Protein AF-A0A9D2QEB3-F1 (afdb_monomer_lite)

Foldseek 3Di:
DFAPVLLVVLVVVCLVCVPPHLCVVQLLLQLLLLQLVVQDDLPDPLQLVSLCRSRVSCCVQQPDDQGHLSVQLSVLCVVPVVLSSVLLVLCQPPVDDNLVSLVVSLVSSVPRRPDDPPDDSSSDQQVSQSSVCSNVVLQGARDDQLLLQLLCVSRVHPDDDDPPPVVVSRVVSSVSLVVSLVVCVVDVSVLVVLVVSDDPSGHSCPSCRSVSNSSSVVSSVVVVVVVVVVVVVD

Secondary structure (DSSP, 8-state):
---HHHHHHHHHHHHHHIIIIIHHHHTHHHHHHHHHHHH--TT-SSHHHHHHHHTTT-HHHHEETTEEHHHHHHHHHHH-HHHHHHHHHHHH-TTS-HHHHHHHHHHHHHHHS-PPTT------HHHHHHHHHHH-TTT-----HHHHHHHHHHTT-S----TT-HHHHHHHHHHHHHHHHHHHTT-HHHHHHHHTT--TTS---TT-HHHHHHHHHHHHHHHHHHHHHHHHT-

pLDDT: mean 95.62, std 5.13, range [59.34, 98.81]

Sequence (234 aa):
MIDRDAFAGYLDEYKQVFADTIWPDEKYKWQAVRHFQEHWDPDAEDFAAMVKQSLARTKNLLDSSGKYARGVIQETAEADPEAVRAMFIDLFDEDTDVVDRVAAFKNRISTVARLKDGDSHYQDENSITTYLWLHYPDEHYVYKFRVANDVARALGAGITFKMGHYSTNLRQHQALYDEICENLQRDEDIRELLDGQLADDCYPDPELKTLTVDFGYFLNQKRKKEQQKEKNQK

Organism: NCBI:txid2838528

Radius of gyration: 18.21 Å; chains: 1; bounding box: 42×45×50 Å

Structure (mmCIF, N/CA/C/O backbone):
data_AF-A0A9D2QEB3-F1
#
_entry.id   AF-A0A9D2QEB3-F1
#
loop_
_atom_site.group_PDB
_atom_site.id
_atom_site.type_symbol
_atom_site.label_atom_id
_atom_site.label_alt_id
_atom_site.label_comp_id
_atom_site.label_asym_id
_atom_site.label_entity_id
_atom_site.label_seq_id
_atom_site.pdbx_PDB_ins_code
_atom_site.Cartn_x
_atom_site.Cartn_y
_atom_site.Cartn_z
_atom_site.occupancy
_atom_site.B_iso_or_equiv
_atom_site.auth_seq_id
_atom_site.auth_comp_id
_atom_site.auth_asym_id
_atom_site.auth_atom_id
_atom_site.pdbx_PDB_model_num
ATOM 1 N N . MET A 1 1 ? 1.789 -5.393 21.155 1.00 88.69 1 MET A N 1
ATOM 2 C CA . MET A 1 1 ? 2.512 -4.107 21.116 1.00 88.69 1 MET A CA 1
ATOM 3 C C . MET A 1 1 ? 1.561 -2.926 21.181 1.00 88.69 1 MET A C 1
ATOM 5 O O . MET A 1 1 ? 1.994 -1.900 21.693 1.00 88.69 1 MET A O 1
ATOM 9 N N . ILE A 1 2 ? 0.329 -3.039 20.675 1.00 96.50 2 ILE A N 1
ATOM 10 C CA . ILE A 1 2 ? -0.670 -1.964 20.747 1.00 96.50 2 ILE A CA 1
ATOM 11 C C . ILE A 1 2 ? -1.444 -1.968 22.074 1.00 96.50 2 ILE A C 1
ATOM 13 O O . ILE A 1 2 ? -1.609 -3.010 22.712 1.00 96.50 2 ILE A O 1
ATOM 17 N N . ASP A 1 3 ? -1.925 -0.796 22.473 1.00 97.25 3 ASP A N 1
ATOM 18 C CA . ASP A 1 3 ? -2.925 -0.612 23.520 1.00 97.25 3 ASP A CA 1
ATOM 19 C C . ASP A 1 3 ? -4.294 -1.074 22.994 1.00 97.25 3 ASP A C 1
ATOM 21 O O . ASP A 1 3 ? -4.817 -0.538 22.012 1.00 97.25 3 ASP A O 1
ATOM 25 N N . ARG A 1 4 ? -4.854 -2.106 23.635 1.00 95.25 4 ARG A N 1
ATOM 26 C CA . ARG A 1 4 ? -6.109 -2.741 23.213 1.00 95.25 4 ARG A CA 1
ATOM 27 C C . ARG A 1 4 ? -7.331 -1.873 23.478 1.00 95.25 4 ARG A C 1
ATOM 29 O O . ARG A 1 4 ? -8.266 -1.927 22.685 1.00 95.25 4 ARG A O 1
ATOM 36 N N . ASP A 1 5 ? -7.313 -1.071 24.538 1.00 96.81 5 ASP A N 1
ATOM 37 C CA . ASP A 1 5 ? -8.431 -0.185 24.862 1.00 96.81 5 ASP A CA 1
ATOM 38 C C . ASP A 1 5 ? -8.466 0.975 23.863 1.00 96.81 5 ASP A C 1
ATOM 40 O O . ASP A 1 5 ? -9.525 1.321 23.336 1.00 96.81 5 ASP A O 1
ATOM 44 N N . ALA A 1 6 ? -7.290 1.517 23.522 1.00 97.06 6 ALA A N 1
ATOM 45 C CA . ALA A 1 6 ? -7.169 2.507 22.455 1.00 97.06 6 ALA A CA 1
ATOM 46 C C . ALA A 1 6 ? -7.637 1.936 21.107 1.00 97.06 6 ALA A C 1
ATOM 48 O O . ALA A 1 6 ? -8.422 2.577 20.410 1.00 97.06 6 ALA A O 1
ATOM 49 N N . PHE A 1 7 ? -7.187 0.727 20.746 1.00 98.31 7 PHE A N 1
ATOM 50 C CA . PHE A 1 7 ? -7.609 0.054 19.516 1.00 98.31 7 PHE A CA 1
ATOM 51 C C . PHE A 1 7 ? -9.130 -0.124 19.446 1.00 98.31 7 PHE A C 1
ATOM 53 O O . PHE A 1 7 ? -9.727 0.284 18.452 1.00 98.31 7 PHE A O 1
ATOM 60 N N . ALA A 1 8 ? -9.752 -0.672 20.496 1.00 97.88 8 ALA A N 1
ATOM 61 C CA . ALA A 1 8 ? -11.195 -0.902 20.539 1.00 97.88 8 ALA A CA 1
ATOM 62 C C . ALA A 1 8 ? -11.983 0.403 20.354 1.00 97.88 8 ALA A C 1
ATOM 64 O O . ALA A 1 8 ? -12.883 0.466 19.521 1.00 97.88 8 ALA A O 1
ATOM 65 N N . GLY A 1 9 ? -11.576 1.477 21.043 1.00 97.94 9 GLY A N 1
ATOM 66 C CA . GLY A 1 9 ? -12.211 2.787 20.894 1.00 97.94 9 GLY A CA 1
ATOM 67 C C . GLY A 1 9 ? -12.152 3.325 19.461 1.00 97.94 9 GLY A C 1
ATOM 68 O O . GLY A 1 9 ? -13.151 3.822 18.946 1.00 97.94 9 GLY A O 1
ATOM 69 N N . TYR A 1 10 ? -11.010 3.197 18.779 1.00 98.25 10 TYR A N 1
ATOM 70 C CA . TYR A 1 10 ? -10.911 3.622 17.380 1.00 98.25 10 TYR A CA 1
ATOM 71 C C . TYR A 1 10 ? -11.655 2.705 16.410 1.00 98.25 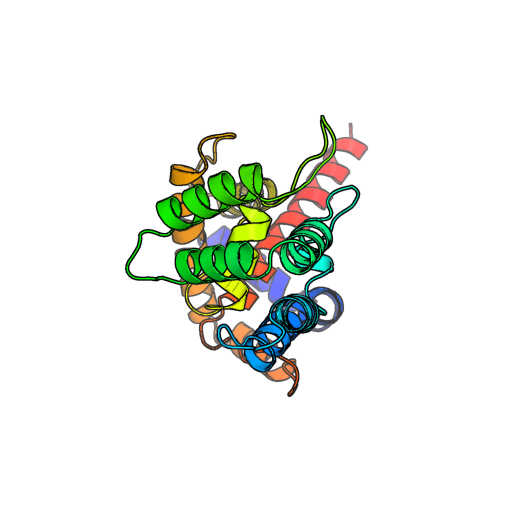10 TYR A C 1
ATOM 73 O O . TYR A 1 10 ? -12.166 3.197 15.404 1.00 98.25 10 TYR A O 1
ATOM 81 N N . LEU A 1 11 ? -11.706 1.399 16.679 1.00 98.62 11 LEU A N 1
ATOM 82 C CA . LEU A 1 11 ? -12.463 0.455 15.862 1.00 98.62 11 LEU A CA 1
ATOM 83 C C . LEU A 1 11 ? -13.961 0.770 15.917 1.00 98.62 11 LEU A C 1
ATOM 85 O O . LEU A 1 11 ? -14.596 0.849 14.868 1.00 98.62 11 LEU A O 1
ATOM 89 N N . ASP A 1 12 ? -14.506 1.050 17.102 1.00 98.31 12 ASP A N 1
ATOM 90 C CA . ASP A 1 12 ? -15.908 1.453 17.260 1.00 98.31 12 ASP A CA 1
ATOM 91 C C . ASP A 1 12 ? -16.229 2.720 16.459 1.00 98.31 12 ASP A C 1
ATOM 93 O O . ASP A 1 12 ? -17.231 2.789 15.744 1.00 98.31 12 ASP A O 1
ATOM 97 N N . GLU A 1 13 ? -15.356 3.726 16.530 1.00 97.88 13 GLU A N 1
ATOM 98 C CA . GLU A 1 13 ? -15.513 4.950 15.747 1.00 97.88 13 GLU A CA 1
ATOM 99 C C . GLU A 1 13 ? -15.411 4.698 14.242 1.00 97.88 13 GLU A C 1
ATOM 101 O O . GLU A 1 13 ? -16.146 5.316 13.474 1.00 97.88 13 GLU A O 1
ATOM 106 N N . TYR A 1 14 ? -14.497 3.825 13.817 1.00 98.50 14 TYR A N 1
ATOM 107 C CA . TYR A 1 14 ? -14.313 3.460 12.418 1.00 98.50 14 TYR A CA 1
ATOM 108 C C . TYR A 1 14 ? -15.558 2.761 11.866 1.00 98.50 14 TYR A C 1
ATOM 110 O O . TYR A 1 14 ? -16.086 3.204 10.846 1.00 98.50 14 TYR A O 1
ATOM 118 N N . LYS A 1 15 ? -16.093 1.761 12.585 1.00 98.44 15 LYS A N 1
ATOM 119 C CA . LYS A 1 15 ? -17.336 1.053 12.231 1.00 98.44 15 LYS A CA 1
ATOM 120 C C . LYS A 1 15 ? -18.509 2.018 12.038 1.00 98.44 15 LYS A C 1
ATOM 122 O O . LYS A 1 15 ? -19.230 1.915 11.049 1.00 98.44 15 LYS A O 1
ATOM 127 N N . GLN A 1 16 ? -18.662 3.006 12.925 1.00 98.06 16 GLN A N 1
ATOM 128 C CA . GLN A 1 16 ? -19.761 3.985 12.864 1.00 98.06 16 GLN A CA 1
ATOM 129 C C . GLN A 1 16 ? -19.771 4.844 11.596 1.00 98.06 16 GLN A C 1
ATOM 131 O O . GLN A 1 16 ? -20.837 5.273 11.163 1.00 98.06 16 GLN A O 1
ATOM 136 N N . VAL A 1 17 ? -18.602 5.135 11.021 1.00 97.56 17 VAL A N 1
ATOM 137 C CA . VAL A 1 17 ? -18.487 5.998 9.834 1.00 97.56 17 VAL A CA 1
ATOM 138 C C . VAL A 1 17 ? -18.099 5.227 8.574 1.00 97.56 17 VAL A C 1
ATOM 140 O O . VAL A 1 17 ? -17.915 5.844 7.521 1.00 97.56 17 VAL A O 1
ATOM 143 N N . PHE A 1 18 ? -17.970 3.899 8.667 1.00 98.06 18 PHE A N 1
ATOM 144 C CA . PHE A 1 18 ? -17.424 3.067 7.602 1.00 98.06 18 PHE A CA 1
ATOM 145 C C . PHE A 1 18 ? -18.248 3.184 6.317 1.00 98.06 18 PHE A C 1
ATOM 147 O O . PHE A 1 18 ? -17.744 3.674 5.312 1.00 98.06 18 PHE A O 1
ATOM 154 N N . ALA A 1 19 ? -19.531 2.821 6.363 1.00 96.94 19 ALA A N 1
ATOM 155 C CA . ALA A 1 19 ? -20.387 2.787 5.176 1.00 96.94 19 ALA A CA 1
ATOM 156 C C . ALA A 1 19 ? -20.636 4.178 4.561 1.00 96.94 19 ALA A C 1
ATOM 158 O O . ALA A 1 19 ? -20.595 4.333 3.343 1.00 96.94 19 ALA A O 1
ATOM 159 N N . ASP A 1 20 ? -20.866 5.197 5.396 1.00 96.19 20 ASP A N 1
ATOM 160 C CA . ASP A 1 20 ? -21.333 6.508 4.925 1.00 96.19 20 ASP A CA 1
ATOM 161 C C . ASP A 1 20 ? -20.204 7.477 4.558 1.00 96.19 20 ASP A C 1
ATOM 163 O O . ASP A 1 20 ? -20.414 8.407 3.781 1.00 96.19 20 ASP A O 1
ATOM 167 N N . THR A 1 21 ? -19.019 7.318 5.154 1.00 95.94 21 THR A N 1
ATOM 168 C CA . THR A 1 21 ? -17.903 8.264 4.978 1.00 95.94 21 THR A CA 1
ATOM 169 C C . THR A 1 21 ? -16.655 7.587 4.440 1.00 95.94 21 THR A C 1
ATOM 171 O O . THR A 1 21 ? -16.077 8.071 3.475 1.00 95.94 21 THR A O 1
ATOM 174 N N . ILE A 1 22 ? -16.223 6.480 5.045 1.00 97.25 22 ILE A N 1
ATOM 175 C CA . ILE A 1 22 ? -14.955 5.841 4.670 1.00 97.25 22 ILE A CA 1
ATOM 176 C C . ILE A 1 22 ? -15.078 5.137 3.323 1.00 97.25 22 ILE A C 1
ATOM 178 O O . ILE A 1 22 ? -14.286 5.388 2.420 1.00 97.25 22 ILE A O 1
ATOM 182 N N . TRP A 1 23 ? -16.088 4.287 3.162 1.00 97.88 23 TRP A N 1
ATOM 183 C CA . TRP A 1 23 ? -16.238 3.453 1.980 1.00 97.88 23 TRP A CA 1
ATOM 184 C C . TRP A 1 23 ? -16.331 4.258 0.673 1.00 97.88 23 TRP A C 1
ATOM 186 O O . TRP A 1 23 ? -15.575 3.954 -0.254 1.00 97.88 23 TRP A O 1
ATOM 196 N N . PRO A 1 24 ? -17.163 5.317 0.560 1.00 97.19 24 PRO A N 1
ATOM 197 C CA . PRO A 1 24 ? -17.244 6.105 -0.668 1.00 97.19 24 PRO A CA 1
ATOM 198 C C . PRO A 1 24 ? -15.907 6.740 -1.072 1.00 97.19 24 PRO A C 1
ATOM 200 O O . PRO A 1 24 ? -15.617 6.824 -2.268 1.00 97.19 24 PRO A O 1
ATOM 203 N N . ASP A 1 25 ? -15.102 7.144 -0.085 1.00 96.62 25 ASP A N 1
ATOM 204 C CA . ASP A 1 25 ? -13.828 7.835 -0.288 1.00 96.62 25 ASP A CA 1
ATOM 205 C C . ASP A 1 25 ? -12.658 6.868 -0.515 1.00 96.62 25 ASP A C 1
ATOM 207 O O . ASP A 1 25 ? -11.721 7.206 -1.239 1.00 96.62 25 ASP A O 1
ATOM 211 N N . GLU A 1 26 ? -12.704 5.665 0.063 1.00 97.69 26 GLU A N 1
ATOM 212 C CA . GLU A 1 26 ? -11.538 4.780 0.177 1.00 97.69 26 GLU A CA 1
ATOM 213 C C . GLU A 1 26 ? -11.677 3.444 -0.573 1.00 97.69 26 GLU A C 1
ATOM 215 O O . GLU A 1 26 ? -10.670 2.757 -0.776 1.00 97.69 26 GLU A O 1
ATOM 220 N N . LYS A 1 27 ? -12.870 3.096 -1.095 1.00 98.00 27 LYS A N 1
ATOM 221 C CA . LYS A 1 27 ? -13.100 1.846 -1.860 1.00 98.00 27 LYS A CA 1
ATOM 222 C C . LYS A 1 27 ? -12.156 1.644 -3.048 1.00 98.00 27 LYS A C 1
ATOM 224 O O . LYS A 1 27 ? -11.932 0.519 -3.496 1.00 98.00 27 LYS A O 1
ATOM 229 N N . TYR A 1 28 ? -11.561 2.730 -3.548 1.00 98.12 28 TYR A N 1
ATOM 230 C CA . TYR A 1 28 ? -10.587 2.687 -4.635 1.00 98.12 28 TYR A CA 1
ATOM 231 C C . TYR A 1 28 ? -9.385 1.783 -4.319 1.00 98.12 28 TYR A C 1
ATOM 233 O O . TYR A 1 28 ? -8.734 1.321 -5.250 1.00 98.12 28 TYR A O 1
ATOM 241 N N . LYS A 1 29 ? -9.073 1.525 -3.039 1.00 98.62 29 LYS A N 1
ATOM 242 C CA . LYS A 1 29 ? -8.001 0.605 -2.626 1.00 98.62 29 LYS A CA 1
ATOM 243 C C . LYS A 1 29 ? -8.286 -0.822 -3.092 1.00 98.62 29 LYS A C 1
ATOM 245 O O . LYS A 1 29 ? -7.474 -1.397 -3.810 1.00 98.62 29 LYS A O 1
ATOM 250 N N . TRP A 1 30 ? -9.468 -1.344 -2.770 1.00 98.81 30 TRP A N 1
ATOM 251 C CA . TRP A 1 30 ? -9.909 -2.674 -3.192 1.00 98.81 30 TRP A CA 1
ATOM 252 C C . TRP A 1 30 ? -10.060 -2.768 -4.714 1.00 98.81 30 TRP A C 1
ATOM 254 O O . TRP A 1 30 ? -9.652 -3.764 -5.309 1.00 98.81 30 TRP A O 1
ATOM 264 N N . GLN A 1 31 ? -10.574 -1.715 -5.359 1.00 98.69 31 GLN A N 1
ATOM 265 C CA . GLN A 1 31 ? -10.670 -1.654 -6.823 1.00 98.69 31 GLN A CA 1
ATOM 266 C C . GLN A 1 31 ? -9.292 -1.627 -7.499 1.00 98.69 31 GLN A C 1
ATOM 268 O O . GLN A 1 31 ? -9.114 -2.192 -8.576 1.00 98.69 31 GLN A O 1
ATOM 273 N N . ALA A 1 32 ? -8.301 -0.972 -6.888 1.00 98.75 32 ALA A N 1
ATOM 274 C CA . ALA A 1 32 ? -6.944 -0.920 -7.419 1.00 98.75 32 ALA A CA 1
ATOM 275 C C . ALA A 1 32 ? -6.265 -2.293 -7.382 1.00 98.75 32 ALA A C 1
ATOM 277 O O . ALA A 1 32 ? -5.648 -2.666 -8.377 1.00 98.75 32 ALA A O 1
ATOM 278 N N . VAL A 1 33 ? -6.421 -3.047 -6.287 1.00 98.75 33 VAL A N 1
ATOM 279 C CA . VAL A 1 33 ? -5.911 -4.425 -6.178 1.00 98.75 33 VAL A CA 1
ATOM 280 C C . VAL A 1 33 ? -6.555 -5.313 -7.238 1.00 98.75 33 VAL A C 1
ATOM 282 O O . VAL A 1 33 ? -5.843 -5.926 -8.031 1.00 98.75 33 VAL A O 1
ATOM 285 N N . ARG A 1 34 ? -7.894 -5.318 -7.318 1.00 98.62 34 ARG A N 1
ATOM 286 C CA . ARG A 1 34 ? -8.627 -6.115 -8.310 1.00 98.62 34 ARG A CA 1
ATOM 287 C C . ARG A 1 34 ? -8.168 -5.806 -9.732 1.00 98.62 34 ARG A C 1
ATOM 289 O O . ARG A 1 34 ? -7.807 -6.710 -10.480 1.00 98.62 34 ARG A O 1
ATOM 296 N N . HIS A 1 35 ? -8.137 -4.521 -10.083 1.00 98.75 35 HIS A N 1
ATOM 297 C CA . HIS A 1 35 ? -7.736 -4.072 -11.413 1.00 98.75 35 HIS A CA 1
ATOM 298 C C . HIS A 1 35 ? -6.286 -4.451 -11.727 1.00 98.75 35 HIS A C 1
ATOM 300 O O . HIS A 1 35 ? -6.003 -4.857 -12.850 1.00 98.75 35 HIS A O 1
ATOM 306 N N . PHE A 1 36 ? -5.368 -4.335 -10.764 1.00 98.81 36 PHE A N 1
ATOM 307 C CA . PHE A 1 36 ? -3.977 -4.735 -10.964 1.00 98.81 36 PHE A CA 1
ATOM 308 C C . PHE A 1 36 ? -3.865 -6.237 -11.240 1.00 98.81 36 PHE A C 1
ATOM 310 O O . PHE A 1 36 ? -3.270 -6.614 -12.244 1.00 98.81 36 PHE A O 1
ATOM 317 N N . GLN A 1 37 ? -4.487 -7.082 -10.413 1.00 98.19 37 GLN A N 1
ATOM 318 C CA . GLN A 1 37 ? -4.427 -8.541 -10.557 1.00 98.19 37 GLN A CA 1
ATOM 319 C C . GLN A 1 37 ? -5.025 -9.043 -11.880 1.00 98.19 37 GLN A C 1
ATOM 321 O O . GLN A 1 37 ? -4.499 -9.979 -12.469 1.00 98.19 37 GLN A O 1
ATOM 326 N N . GLU A 1 38 ? -6.088 -8.409 -12.383 1.00 98.44 38 GLU A N 1
ATOM 327 C CA . GLU A 1 38 ? -6.702 -8.780 -13.669 1.00 98.44 38 GLU A CA 1
ATOM 328 C C . GLU A 1 38 ? -5.853 -8.418 -14.896 1.00 98.44 38 GLU A C 1
ATOM 330 O O . GLU A 1 38 ? -6.056 -8.982 -15.970 1.00 98.44 38 GLU A O 1
ATOM 335 N N . HIS A 1 39 ? -4.939 -7.455 -14.762 1.00 98.62 39 HIS A N 1
ATOM 336 C CA . HIS A 1 39 ? -4.210 -6.877 -15.894 1.00 98.62 39 HIS A CA 1
ATOM 337 C C . HIS A 1 39 ? -2.690 -7.026 -15.790 1.00 98.62 39 HIS A C 1
ATOM 339 O O . HIS A 1 39 ? -1.982 -6.564 -16.685 1.00 98.62 39 HIS A O 1
ATOM 345 N N . TRP A 1 40 ? -2.178 -7.610 -14.707 1.00 98.50 40 TRP A N 1
ATOM 346 C CA . TRP A 1 40 ? -0.754 -7.850 -14.529 1.00 98.50 40 TRP A CA 1
ATOM 347 C C . TRP A 1 40 ? -0.341 -9.155 -15.208 1.00 98.50 40 TRP A C 1
ATOM 349 O O . TRP A 1 40 ? -0.743 -10.237 -14.788 1.00 98.50 40 TRP A O 1
ATOM 359 N N . ASP A 1 41 ? 0.497 -9.040 -16.234 1.00 98.12 41 ASP A N 1
ATOM 360 C CA . ASP A 1 41 ? 1.067 -10.176 -16.955 1.00 98.12 41 ASP A CA 1
ATOM 361 C C . ASP A 1 41 ? 2.571 -9.935 -17.181 1.00 98.12 41 ASP A C 1
ATOM 363 O O . ASP A 1 41 ? 2.942 -9.139 -18.054 1.00 98.12 41 ASP A O 1
ATOM 367 N N . PRO A 1 42 ? 3.458 -10.578 -16.396 1.00 95.06 42 PRO A N 1
ATOM 368 C CA . PRO A 1 42 ? 4.896 -10.379 -16.511 1.00 95.06 42 PRO A CA 1
ATOM 369 C C . PRO A 1 42 ? 5.481 -10.936 -17.811 1.00 95.06 42 PRO A C 1
ATOM 371 O O . PRO A 1 42 ? 6.627 -10.603 -18.104 1.00 95.06 42 PRO A O 1
ATOM 374 N N . ASP A 1 43 ? 4.726 -11.713 -18.593 1.00 97.38 43 ASP A N 1
ATOM 375 C CA . ASP A 1 43 ? 5.140 -12.284 -19.878 1.00 97.38 43 ASP A CA 1
ATOM 376 C C . ASP A 1 43 ? 4.537 -11.535 -21.080 1.00 97.38 43 ASP A C 1
ATOM 378 O O . ASP A 1 43 ? 4.767 -11.909 -22.233 1.00 97.38 43 ASP A O 1
ATOM 382 N N . ALA A 1 44 ? 3.815 -10.433 -20.839 1.00 97.81 44 ALA A N 1
ATOM 383 C CA . ALA A 1 44 ? 3.205 -9.632 -21.893 1.00 97.81 44 ALA A CA 1
ATOM 384 C C . ALA A 1 44 ? 4.235 -9.167 -22.941 1.00 97.81 44 ALA A C 1
ATOM 386 O O . ALA A 1 44 ? 5.315 -8.662 -22.599 1.00 97.81 44 ALA A O 1
ATOM 387 N N . GLU A 1 45 ? 3.859 -9.290 -24.220 1.00 97.31 45 GLU A N 1
ATOM 388 C CA . GLU A 1 45 ? 4.668 -8.852 -25.367 1.00 97.31 45 GLU A CA 1
ATOM 389 C C . GLU A 1 45 ? 4.897 -7.333 -25.328 1.00 97.31 45 GLU A C 1
ATOM 391 O O . GLU A 1 45 ? 6.035 -6.873 -25.403 1.00 97.31 45 GLU A O 1
ATOM 396 N N . ASP A 1 46 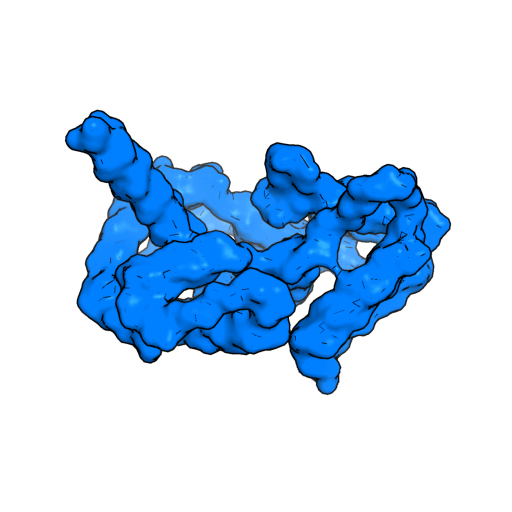? 3.829 -6.555 -25.116 1.00 98.12 46 ASP A N 1
ATOM 397 C CA . ASP A 1 46 ? 3.909 -5.116 -24.850 1.00 98.12 46 ASP A CA 1
ATOM 398 C C . ASP A 1 46 ? 3.846 -4.846 -23.340 1.00 98.12 46 ASP A C 1
ATOM 400 O O . ASP A 1 46 ? 2.809 -4.498 -22.763 1.00 98.12 46 ASP A O 1
ATOM 404 N N . PHE A 1 47 ? 4.987 -5.037 -22.678 1.00 98.44 47 PHE A N 1
ATOM 405 C CA . PHE A 1 47 ? 5.100 -4.856 -21.232 1.00 98.44 47 PHE A CA 1
ATOM 406 C C . PHE A 1 47 ? 4.848 -3.411 -20.784 1.00 98.44 47 PHE A C 1
ATOM 408 O O . PHE A 1 47 ? 4.269 -3.186 -19.723 1.00 98.44 47 PHE A O 1
ATOM 415 N N . ALA A 1 48 ? 5.219 -2.415 -21.594 1.00 98.31 48 ALA A N 1
ATOM 416 C CA . ALA A 1 48 ? 4.973 -1.012 -21.266 1.00 98.31 48 ALA A CA 1
ATOM 417 C C . ALA A 1 48 ? 3.466 -0.705 -21.231 1.00 98.31 48 ALA A C 1
ATOM 419 O O . ALA A 1 48 ? 2.973 -0.098 -20.272 1.00 98.31 48 ALA A O 1
ATOM 420 N N . ALA A 1 49 ? 2.714 -1.177 -22.232 1.00 98.56 49 ALA A N 1
ATOM 421 C CA . ALA A 1 49 ? 1.259 -1.069 -22.235 1.00 98.56 49 ALA A CA 1
ATOM 422 C C . ALA A 1 49 ? 0.626 -1.835 -21.062 1.00 98.56 49 ALA A C 1
ATOM 424 O O . ALA A 1 49 ? -0.291 -1.310 -20.423 1.00 98.56 49 ALA A O 1
ATOM 425 N N . MET A 1 50 ? 1.146 -3.021 -20.726 1.00 98.50 50 MET A N 1
ATOM 426 C CA . MET A 1 50 ? 0.700 -3.804 -19.569 1.00 98.50 50 MET A CA 1
ATOM 427 C C . MET A 1 50 ? 0.899 -3.037 -18.250 1.00 98.50 50 MET A C 1
ATOM 429 O O . MET A 1 50 ? -0.061 -2.868 -17.496 1.00 98.50 50 MET A O 1
ATOM 433 N N . VAL A 1 51 ? 2.089 -2.478 -17.986 1.00 98.62 51 VAL A N 1
ATOM 434 C CA . VAL A 1 51 ? 2.363 -1.659 -16.782 1.00 98.62 51 VAL A CA 1
ATOM 435 C C . VAL A 1 51 ? 1.415 -0.461 -16.706 1.00 98.62 51 VAL A C 1
ATOM 437 O O . VAL A 1 51 ? 0.898 -0.108 -15.642 1.00 98.62 51 VAL A O 1
ATOM 440 N N . LYS A 1 52 ? 1.152 0.186 -17.844 1.00 98.44 52 LYS A N 1
ATOM 441 C CA . LYS A 1 52 ? 0.219 1.312 -17.902 1.00 98.44 52 LYS A CA 1
ATOM 442 C C . LYS A 1 52 ? -1.208 0.894 -17.556 1.00 98.44 52 LYS A C 1
ATOM 444 O O . LYS A 1 52 ? -1.875 1.612 -16.806 1.00 98.44 52 LYS A O 1
ATOM 449 N N . GLN A 1 53 ? -1.651 -0.243 -18.089 1.00 98.56 53 GLN A N 1
ATOM 450 C CA . GLN A 1 53 ? -2.988 -0.782 -17.882 1.00 98.56 53 GLN A CA 1
ATOM 451 C C . GLN A 1 53 ? -3.186 -1.257 -16.440 1.00 98.56 53 GLN A C 1
ATOM 453 O O . GLN A 1 53 ? -4.155 -0.844 -15.806 1.00 98.56 53 GLN A O 1
ATOM 458 N N . SER A 1 54 ? -2.268 -2.056 -15.894 1.00 98.62 54 SER A N 1
ATOM 459 C CA . SER A 1 54 ? -2.353 -2.593 -14.527 1.00 98.62 54 SER A CA 1
ATOM 460 C C . SER A 1 54 ? -2.336 -1.495 -13.458 1.00 98.62 54 SER A C 1
ATOM 462 O O . SER A 1 54 ? -3.048 -1.583 -12.459 1.00 98.62 54 SER A O 1
ATOM 464 N N . LEU A 1 55 ? -1.619 -0.390 -13.691 1.00 98.50 55 LEU A N 1
ATOM 465 C CA . LEU A 1 55 ? -1.567 0.752 -12.770 1.00 98.50 55 LEU A CA 1
ATOM 466 C C . LEU A 1 55 ? -2.653 1.819 -13.018 1.00 98.50 55 LEU A C 1
ATOM 468 O O . LEU A 1 55 ? -2.624 2.880 -12.393 1.00 98.50 55 LEU A O 1
ATOM 472 N N . ALA A 1 56 ? -3.632 1.600 -13.900 1.00 97.81 56 ALA A N 1
ATOM 473 C CA . ALA A 1 56 ? -4.605 2.641 -14.259 1.00 97.81 56 ALA A CA 1
ATOM 474 C C . ALA A 1 56 ? -5.472 3.131 -13.075 1.00 97.81 56 ALA A C 1
ATOM 476 O O . ALA A 1 56 ? -5.918 4.282 -13.065 1.00 97.81 56 ALA A O 1
ATOM 477 N N . ARG A 1 57 ? -5.684 2.288 -12.054 1.00 97.50 57 ARG A N 1
ATOM 478 C CA . ARG A 1 57 ? -6.510 2.585 -10.866 1.00 97.50 57 ARG A CA 1
ATOM 479 C C . ARG A 1 57 ? -5.715 3.029 -9.631 1.00 97.50 57 ARG A C 1
ATOM 481 O O . ARG A 1 57 ? -6.297 3.219 -8.571 1.00 97.50 57 ARG A O 1
ATOM 488 N N . THR A 1 58 ? -4.408 3.267 -9.750 1.00 97.38 58 THR A N 1
ATOM 489 C CA . THR A 1 58 ? -3.524 3.495 -8.587 1.00 97.38 58 THR A CA 1
ATOM 490 C C . THR A 1 58 ? -3.159 4.962 -8.347 1.00 97.38 58 THR A C 1
ATOM 492 O O . THR A 1 58 ? -2.310 5.262 -7.508 1.00 97.38 58 THR A O 1
ATOM 495 N N . LYS A 1 59 ? -3.809 5.910 -9.039 1.00 94.06 59 LYS A N 1
ATOM 496 C CA . LYS A 1 59 ? -3.491 7.348 -8.951 1.00 94.06 59 LYS A CA 1
ATOM 497 C C . LYS A 1 59 ? -3.446 7.862 -7.507 1.00 94.06 59 LYS A C 1
ATOM 499 O O . LYS A 1 59 ? -2.480 8.509 -7.138 1.00 94.06 59 LYS A O 1
ATOM 504 N N . ASN A 1 60 ? -4.439 7.539 -6.679 1.00 93.69 60 ASN A N 1
ATOM 505 C CA . ASN A 1 60 ? -4.495 8.000 -5.282 1.00 93.69 60 ASN A CA 1
ATOM 506 C C . ASN A 1 60 ? -3.432 7.350 -4.369 1.00 93.69 60 ASN A C 1
ATOM 508 O O . ASN A 1 60 ? -3.210 7.820 -3.255 1.00 93.69 60 ASN A O 1
ATOM 512 N N . LEU A 1 61 ? -2.796 6.265 -4.822 1.00 95.06 61 LEU A N 1
ATOM 513 C CA . LEU A 1 61 ? -1.792 5.508 -4.070 1.00 95.06 61 LEU A CA 1
ATOM 514 C C . LEU A 1 61 ? -0.367 5.948 -4.435 1.00 95.06 61 LEU A C 1
ATOM 516 O O . LEU A 1 61 ? 0.476 6.137 -3.557 1.00 95.06 61 LEU A O 1
ATOM 520 N N . LEU A 1 62 ? -0.119 6.138 -5.734 1.00 95.44 62 LEU A N 1
ATOM 521 C CA . LEU A 1 62 ? 1.212 6.372 -6.300 1.00 95.44 62 LEU A CA 1
ATOM 522 C C . LEU A 1 62 ? 1.472 7.830 -6.699 1.00 95.44 62 LEU A C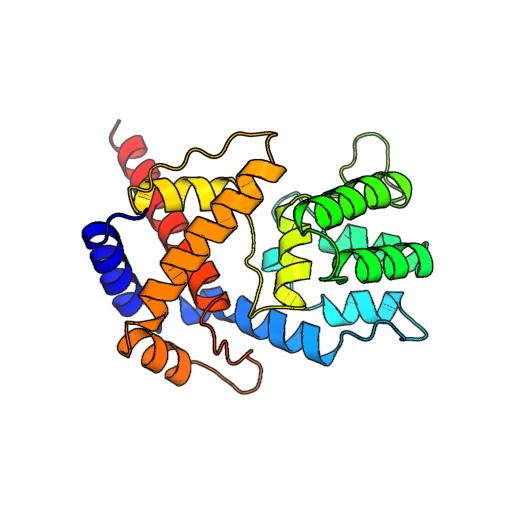 1
ATOM 524 O O . LEU A 1 62 ? 2.629 8.246 -6.781 1.00 95.44 62 LEU A O 1
ATOM 528 N N . ASP A 1 63 ? 0.419 8.617 -6.921 1.00 90.25 63 ASP A N 1
ATOM 529 C CA . ASP A 1 63 ? 0.532 10.031 -7.264 1.00 90.25 63 ASP A CA 1
ATOM 530 C C . ASP A 1 63 ? 0.029 10.894 -6.093 1.00 90.25 63 ASP A C 1
ATOM 532 O O . ASP A 1 63 ? -1.015 10.658 -5.486 1.00 90.25 63 ASP A O 1
ATOM 536 N N . SER A 1 64 ? 0.784 11.934 -5.747 1.00 82.31 64 SER A N 1
ATOM 537 C CA . SER A 1 64 ? 0.367 12.950 -4.772 1.00 82.31 64 SER A CA 1
ATOM 538 C C . SER A 1 64 ? 0.838 14.327 -5.226 1.00 82.31 64 SER A C 1
ATOM 540 O O . SER A 1 64 ? 1.591 14.434 -6.190 1.00 82.31 64 SER A O 1
ATOM 542 N N . SER A 1 65 ? 0.395 15.404 -4.570 1.00 75.19 65 SER A N 1
ATOM 543 C CA . SER A 1 65 ? 0.771 16.769 -4.959 1.00 75.19 65 SER A CA 1
ATOM 544 C C . SER A 1 65 ? 2.296 16.931 -5.039 1.00 75.19 65 SER A C 1
ATOM 546 O O . SER A 1 65 ? 2.971 17.013 -4.013 1.00 75.19 65 SER A O 1
ATOM 548 N N . GLY A 1 66 ? 2.830 16.968 -6.265 1.00 76.38 66 GLY A N 1
ATOM 549 C CA . GLY A 1 66 ? 4.265 17.081 -6.543 1.00 76.38 66 GLY A CA 1
ATOM 550 C C . GLY A 1 66 ? 5.070 15.773 -6.493 1.00 76.38 66 GLY A C 1
ATOM 551 O O . GLY A 1 66 ? 6.294 15.846 -6.531 1.00 76.38 66 GLY A O 1
ATOM 552 N N . LYS A 1 67 ? 4.431 14.598 -6.407 1.00 85.31 67 LYS A N 1
ATOM 553 C CA . LYS A 1 67 ? 5.077 13.285 -6.577 1.00 85.31 67 LYS A CA 1
ATOM 554 C C . LYS A 1 67 ? 4.317 12.459 -7.612 1.00 85.31 67 LYS A C 1
ATOM 556 O O . LYS A 1 67 ? 3.123 12.232 -7.437 1.00 85.31 67 LYS A O 1
ATOM 561 N N . TYR A 1 68 ? 5.017 11.971 -8.631 1.00 91.25 68 TYR A N 1
ATOM 562 C CA . TYR A 1 68 ? 4.416 11.271 -9.772 1.00 91.25 68 TYR A CA 1
ATOM 563 C C . TYR A 1 68 ? 5.067 9.903 -9.998 1.00 91.25 68 TYR A C 1
ATOM 565 O O . TYR A 1 68 ? 5.632 9.643 -11.059 1.00 91.25 68 TYR A O 1
ATOM 573 N N . ALA A 1 69 ? 5.039 9.031 -8.985 1.00 95.25 69 ALA A N 1
ATOM 574 C CA . ALA A 1 69 ? 5.718 7.737 -9.066 1.00 95.25 69 ALA A CA 1
ATOM 575 C C . ALA A 1 69 ? 5.130 6.858 -10.180 1.00 95.25 69 ALA A C 1
ATOM 577 O O . ALA A 1 69 ? 5.875 6.211 -10.915 1.00 95.25 69 ALA A O 1
ATOM 578 N N . ARG A 1 70 ? 3.805 6.885 -10.371 1.00 96.69 70 ARG A N 1
ATOM 579 C CA . ARG A 1 70 ? 3.149 6.110 -11.430 1.00 96.69 70 ARG A CA 1
ATOM 580 C C . ARG A 1 70 ? 3.589 6.566 -12.821 1.00 96.69 70 ARG A C 1
ATOM 582 O O . ARG A 1 70 ? 3.844 5.734 -13.679 1.00 96.69 70 ARG A O 1
ATOM 589 N N . GLY A 1 71 ? 3.692 7.879 -13.033 1.00 95.62 71 GLY A N 1
ATOM 590 C CA . GLY A 1 71 ? 4.151 8.444 -14.305 1.00 95.62 71 GLY A CA 1
ATOM 591 C C . GLY A 1 71 ? 5.589 8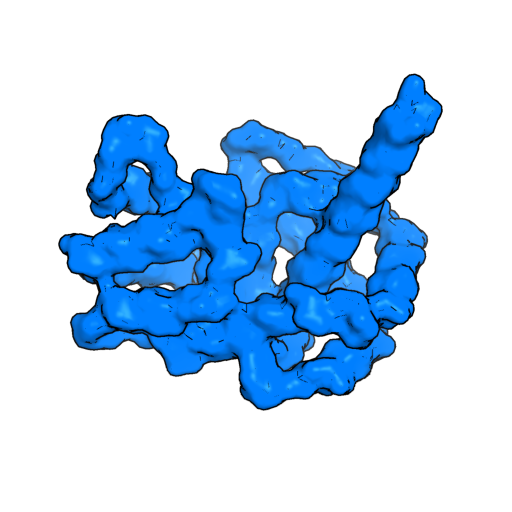.041 -14.619 1.00 95.62 71 GLY A C 1
ATOM 592 O O . GLY A 1 71 ? 5.852 7.511 -15.691 1.00 95.62 71 GLY A O 1
ATOM 593 N N . VAL A 1 72 ? 6.496 8.182 -13.646 1.00 96.31 72 VAL A N 1
ATOM 594 C CA . VAL A 1 72 ? 7.913 7.842 -13.842 1.00 96.31 72 VAL A CA 1
ATOM 595 C C . VAL A 1 72 ? 8.104 6.367 -14.194 1.00 96.31 72 VAL A C 1
ATOM 597 O O . VAL A 1 72 ? 8.869 6.066 -15.107 1.00 96.31 72 VAL A O 1
ATOM 600 N N . ILE A 1 73 ? 7.435 5.433 -13.502 1.00 98.06 73 ILE A N 1
ATOM 601 C CA . ILE A 1 73 ? 7.610 4.005 -13.814 1.00 98.06 73 ILE A CA 1
ATOM 602 C C . ILE A 1 73 ? 7.023 3.648 -15.187 1.00 98.06 73 ILE A C 1
ATOM 604 O O . ILE A 1 73 ? 7.612 2.838 -15.896 1.00 98.06 73 ILE A O 1
ATOM 608 N N . GLN A 1 74 ? 5.925 4.297 -15.598 1.00 98.00 74 GLN A N 1
ATOM 609 C CA . GLN A 1 74 ? 5.331 4.132 -16.930 1.00 98.00 74 GLN A CA 1
ATOM 610 C C . GLN A 1 74 ? 6.267 4.654 -18.028 1.00 98.00 74 GLN A C 1
ATOM 612 O O . GLN A 1 74 ? 6.573 3.919 -18.959 1.00 98.00 74 GLN A O 1
ATOM 617 N N . GLU A 1 75 ? 6.793 5.872 -17.886 1.00 97.38 75 GLU A N 1
ATOM 618 C CA . GLU A 1 75 ? 7.756 6.456 -18.833 1.00 97.38 75 GLU A CA 1
ATOM 619 C C . GLU A 1 75 ? 9.058 5.642 -18.902 1.00 97.38 75 GLU A C 1
ATOM 621 O O . GLU A 1 75 ? 9.644 5.468 -19.970 1.00 97.38 75 GLU A O 1
ATOM 626 N N . THR A 1 76 ? 9.504 5.103 -17.764 1.00 97.75 76 THR A N 1
ATOM 627 C CA . THR A 1 76 ? 10.687 4.234 -17.716 1.00 97.75 76 THR A CA 1
ATOM 628 C C . THR A 1 76 ? 10.423 2.917 -18.445 1.00 97.75 76 THR A C 1
ATOM 630 O O . THR A 1 76 ? 11.284 2.472 -19.198 1.00 97.75 76 THR A O 1
ATOM 633 N N . ALA A 1 77 ? 9.236 2.321 -18.286 1.00 98.12 77 ALA A N 1
ATOM 634 C CA . ALA A 1 77 ? 8.858 1.100 -18.994 1.00 98.12 77 ALA A CA 1
ATOM 635 C C . ALA A 1 77 ? 8.693 1.334 -20.503 1.00 98.12 77 ALA A C 1
ATOM 637 O O . ALA A 1 77 ? 9.067 0.474 -21.285 1.00 98.12 77 ALA A O 1
ATOM 638 N N . GLU A 1 78 ? 8.193 2.499 -20.929 1.00 98.00 78 GLU A N 1
ATOM 639 C CA . GLU A 1 78 ? 8.146 2.880 -22.349 1.00 98.00 78 GLU A CA 1
ATOM 640 C C . GLU A 1 78 ? 9.557 3.027 -22.952 1.00 98.00 78 GLU A C 1
ATOM 642 O O . GLU A 1 78 ? 9.771 2.714 -24.124 1.00 98.00 78 GLU A O 1
ATOM 647 N N . ALA A 1 79 ? 10.533 3.489 -22.162 1.00 97.56 79 ALA A N 1
ATOM 648 C CA . ALA A 1 79 ? 11.909 3.694 -22.613 1.00 97.56 79 ALA A CA 1
ATOM 649 C C . ALA A 1 79 ? 12.783 2.426 -22.577 1.00 97.56 79 ALA A C 1
ATOM 651 O O . ALA A 1 79 ? 13.658 2.276 -23.433 1.00 97.56 79 ALA A O 1
ATOM 652 N N . ASP A 1 80 ? 12.593 1.561 -21.578 1.00 97.88 80 ASP A N 1
ATOM 653 C CA . ASP A 1 80 ? 13.330 0.305 -21.387 1.00 97.88 80 ASP A CA 1
ATOM 654 C C . ASP A 1 80 ? 12.433 -0.756 -20.705 1.00 97.88 80 ASP A C 1
ATOM 656 O O . ASP A 1 80 ? 12.505 -0.959 -19.485 1.00 97.88 80 ASP A O 1
ATOM 660 N N . PRO A 1 81 ? 11.551 -1.423 -21.479 1.00 97.88 81 PRO A N 1
ATOM 661 C CA . PRO A 1 81 ? 10.567 -2.354 -20.932 1.00 97.88 81 PRO A CA 1
ATOM 662 C C . PRO A 1 81 ? 11.208 -3.519 -20.177 1.00 97.88 81 PRO A C 1
ATOM 664 O O . PRO A 1 81 ? 10.738 -3.886 -19.105 1.00 97.88 81 PRO A O 1
ATOM 667 N N . GLU A 1 82 ? 12.306 -4.072 -20.696 1.00 98.25 82 GLU A N 1
ATOM 668 C CA . GLU A 1 82 ? 12.950 -5.258 -20.124 1.00 98.25 82 GLU A CA 1
ATOM 669 C C . GLU A 1 82 ? 13.704 -4.946 -18.829 1.00 98.25 82 GLU A C 1
ATOM 671 O O . GLU A 1 82 ? 13.711 -5.761 -17.903 1.00 98.25 82 GLU A O 1
ATOM 676 N N . ALA A 1 83 ? 14.282 -3.746 -18.700 1.00 98.12 83 ALA A N 1
ATOM 677 C CA . ALA A 1 83 ? 14.847 -3.318 -17.426 1.00 98.12 83 ALA A CA 1
ATOM 678 C C . ALA A 1 83 ? 13.772 -3.209 -16.337 1.00 98.12 83 ALA A C 1
ATOM 680 O O . ALA A 1 83 ? 13.993 -3.673 -15.215 1.00 98.12 83 ALA A O 1
ATOM 681 N N . VAL A 1 84 ? 12.608 -2.633 -16.662 1.00 98.56 84 VAL A N 1
ATOM 682 C CA . VAL A 1 84 ? 11.493 -2.512 -15.711 1.00 98.56 84 VAL A CA 1
ATOM 683 C C . VAL A 1 84 ? 10.845 -3.870 -15.435 1.00 98.56 84 VAL A C 1
ATOM 685 O O . VAL A 1 84 ? 10.518 -4.151 -14.283 1.00 98.56 84 VAL A O 1
ATOM 688 N N . ARG A 1 85 ? 10.741 -4.752 -16.437 1.00 98.69 85 ARG A N 1
ATOM 689 C CA . ARG A 1 85 ? 10.283 -6.139 -16.262 1.00 98.69 85 ARG A CA 1
ATOM 690 C C . ARG A 1 85 ? 11.152 -6.875 -15.252 1.00 98.69 85 ARG A C 1
ATOM 692 O O . ARG A 1 85 ? 10.630 -7.385 -14.266 1.00 98.69 85 ARG A O 1
ATOM 699 N N . ALA A 1 86 ? 12.472 -6.846 -15.437 1.00 98.50 86 ALA A N 1
ATOM 700 C CA . ALA A 1 86 ? 13.410 -7.466 -14.506 1.00 98.50 86 ALA A CA 1
ATOM 701 C C . ALA A 1 86 ? 13.282 -6.889 -13.086 1.00 98.50 86 ALA A C 1
ATOM 703 O O . ALA A 1 86 ? 13.312 -7.638 -12.118 1.00 98.50 86 ALA A O 1
ATOM 704 N N . MET A 1 87 ? 13.079 -5.574 -12.947 1.00 98.62 87 MET A N 1
ATOM 705 C CA . MET A 1 87 ? 12.860 -4.957 -11.635 1.00 98.62 87 MET A CA 1
ATOM 706 C C . MET A 1 87 ? 11.604 -5.469 -10.927 1.00 98.62 87 MET A C 1
ATOM 708 O O . MET A 1 87 ? 11.640 -5.649 -9.713 1.00 98.62 87 MET A O 1
ATOM 712 N N . PHE A 1 88 ? 10.497 -5.662 -11.647 1.00 98.75 88 PHE A N 1
ATOM 713 C CA . PHE A 1 88 ? 9.271 -6.198 -11.053 1.00 98.75 88 PHE A CA 1
ATOM 714 C C . PHE A 1 88 ? 9.374 -7.695 -10.755 1.00 98.75 88 PHE A C 1
ATOM 716 O O . PHE A 1 88 ? 8.881 -8.114 -9.715 1.00 98.75 88 PHE A O 1
ATOM 723 N N . ILE A 1 89 ? 10.058 -8.477 -11.599 1.00 98.44 89 ILE A N 1
ATOM 724 C CA . ILE A 1 89 ? 10.372 -9.885 -11.306 1.00 98.44 89 ILE A CA 1
ATOM 725 C C . ILE A 1 89 ? 11.180 -9.980 -10.003 1.00 98.44 89 ILE A C 1
ATOM 727 O O . ILE A 1 89 ? 10.760 -10.673 -9.083 1.00 98.44 89 ILE A O 1
ATOM 731 N N . ASP A 1 90 ? 12.268 -9.210 -9.882 1.00 98.50 90 ASP A N 1
ATOM 732 C CA . ASP A 1 90 ? 13.093 -9.167 -8.665 1.00 98.50 90 ASP A CA 1
ATOM 733 C C . ASP A 1 90 ? 12.279 -8.684 -7.443 1.00 98.50 90 ASP A C 1
ATOM 735 O O . ASP A 1 90 ? 12.484 -9.138 -6.318 1.00 98.50 90 ASP A O 1
ATOM 739 N N . LEU A 1 91 ? 11.351 -7.736 -7.639 1.00 98.69 91 LEU A N 1
ATOM 740 C CA . LEU A 1 91 ? 10.505 -7.217 -6.562 1.00 98.69 91 LEU A CA 1
ATOM 741 C C . LEU A 1 91 ? 9.469 -8.237 -6.084 1.00 98.69 91 LEU A C 1
ATOM 743 O O . LEU A 1 91 ? 9.097 -8.199 -4.914 1.00 98.69 91 LEU A O 1
ATOM 747 N N . PHE A 1 92 ? 8.986 -9.117 -6.954 1.00 98.56 92 PHE A N 1
ATOM 748 C CA . PHE A 1 92 ? 7.946 -10.091 -6.625 1.00 98.56 92 PHE A CA 1
ATOM 749 C C . PHE A 1 92 ? 8.493 -11.471 -6.244 1.00 98.56 92 PHE A C 1
ATOM 751 O O . PHE A 1 92 ? 7.728 -12.335 -5.846 1.00 98.56 92 PHE A O 1
ATOM 758 N N . ASP A 1 93 ? 9.810 -11.661 -6.255 1.00 98.12 93 ASP A N 1
ATOM 759 C CA . ASP A 1 93 ? 10.451 -12.889 -5.784 1.00 98.12 93 ASP A CA 1
ATOM 760 C C . ASP A 1 93 ? 10.402 -13.044 -4.245 1.00 98.12 93 ASP A C 1
ATOM 762 O O . ASP A 1 93 ? 11.265 -12.549 -3.517 1.00 98.12 93 ASP A O 1
ATOM 766 N N . GLU A 1 94 ? 9.389 -13.734 -3.716 1.00 96.31 94 GLU A N 1
ATOM 767 C CA . GLU A 1 94 ? 9.233 -13.938 -2.266 1.00 96.31 94 GLU A CA 1
ATOM 768 C C . GLU A 1 94 ? 10.314 -14.822 -1.613 1.00 96.31 94 GLU A C 1
ATOM 770 O O . GLU A 1 94 ? 10.417 -14.817 -0.384 1.00 96.31 94 GLU A O 1
ATOM 775 N N . ASP A 1 95 ? 11.183 -15.486 -2.390 1.00 97.44 95 ASP A N 1
ATOM 776 C CA . ASP A 1 95 ? 12.356 -16.197 -1.854 1.00 97.44 95 ASP A CA 1
ATOM 777 C C . ASP A 1 95 ? 13.441 -15.226 -1.342 1.00 97.44 95 ASP A C 1
ATOM 779 O O . ASP A 1 95 ? 14.323 -15.605 -0.560 1.00 97.44 95 ASP A O 1
ATOM 783 N N . THR A 1 96 ? 13.365 -13.950 -1.737 1.00 97.12 96 THR A N 1
ATOM 784 C CA . THR A 1 96 ? 14.270 -12.884 -1.299 1.00 97.12 96 THR A CA 1
ATOM 785 C C . THR A 1 96 ? 13.616 -12.001 -0.224 1.00 97.12 96 THR A C 1
ATOM 787 O O . THR A 1 96 ? 12.443 -11.623 -0.304 1.00 97.12 96 THR A O 1
ATOM 790 N N . ASP A 1 97 ? 14.386 -11.597 0.798 1.00 96.94 97 ASP A N 1
ATOM 791 C CA . ASP A 1 97 ? 13.884 -10.737 1.879 1.00 96.94 97 ASP A CA 1
ATOM 792 C C . ASP A 1 97 ? 13.331 -9.406 1.339 1.00 96.94 97 ASP A C 1
ATOM 794 O O . ASP A 1 97 ? 13.939 -8.730 0.506 1.00 96.94 97 ASP A O 1
ATOM 798 N N . VAL A 1 98 ? 12.167 -8.998 1.853 1.00 96.69 98 VAL A N 1
ATOM 799 C CA . VAL A 1 98 ? 11.447 -7.803 1.388 1.00 96.69 98 VAL A CA 1
ATOM 800 C C . VAL A 1 98 ? 12.283 -6.520 1.464 1.00 96.69 98 VAL A C 1
ATOM 802 O O . VAL A 1 98 ? 12.148 -5.642 0.612 1.00 96.69 98 VAL A O 1
ATOM 805 N N . VAL A 1 99 ? 13.171 -6.385 2.456 1.00 96.94 99 VAL A N 1
ATOM 806 C CA . VAL A 1 99 ? 14.042 -5.208 2.577 1.00 96.94 99 VAL A CA 1
ATOM 807 C C . VAL A 1 99 ? 15.053 -5.179 1.436 1.00 96.94 99 VAL A C 1
ATOM 809 O O . VAL A 1 99 ? 15.294 -4.106 0.877 1.00 96.94 99 VAL A O 1
ATOM 812 N N . ASP A 1 100 ? 15.608 -6.335 1.080 1.00 97.75 100 ASP A N 1
ATOM 813 C CA . ASP A 1 100 ? 16.594 -6.462 0.010 1.00 97.75 100 ASP A CA 1
ATOM 814 C C . ASP A 1 100 ? 15.947 -6.213 -1.356 1.00 97.75 100 ASP A C 1
ATOM 816 O O . ASP A 1 100 ? 16.486 -5.443 -2.155 1.00 97.75 100 ASP A O 1
ATOM 820 N N . ARG A 1 101 ? 14.736 -6.736 -1.583 1.00 98.19 101 ARG A N 1
ATOM 821 C CA . ARG A 1 101 ? 13.938 -6.453 -2.789 1.00 98.19 101 ARG A CA 1
ATOM 822 C C . ARG A 1 101 ? 13.624 -4.968 -2.955 1.00 98.19 101 ARG A C 1
ATOM 824 O O . ARG A 1 101 ? 13.855 -4.388 -4.018 1.00 98.19 101 ARG A O 1
ATOM 831 N N . VAL A 1 102 ? 13.163 -4.310 -1.886 1.00 97.88 102 VAL A N 1
ATOM 832 C CA . VAL A 1 102 ? 12.896 -2.861 -1.893 1.00 97.88 102 VAL A CA 1
ATOM 833 C C . VAL A 1 102 ? 14.179 -2.071 -2.172 1.00 97.88 102 VAL A C 1
ATOM 835 O O . VAL A 1 102 ? 14.162 -1.118 -2.955 1.00 97.88 102 VAL A O 1
ATOM 838 N N . ALA A 1 103 ? 15.303 -2.454 -1.563 1.00 96.69 103 ALA A N 1
ATOM 839 C CA . ALA A 1 103 ? 16.591 -1.804 -1.788 1.00 96.69 103 ALA A CA 1
ATOM 840 C C . ALA A 1 103 ? 17.073 -1.965 -3.238 1.00 96.69 103 ALA A C 1
ATOM 842 O O . ALA A 1 103 ? 17.493 -0.983 -3.858 1.00 96.69 103 ALA A O 1
ATOM 843 N N . ALA A 1 104 ? 16.971 -3.175 -3.794 1.00 97.62 104 ALA A N 1
ATOM 844 C CA . ALA A 1 104 ? 17.324 -3.473 -5.176 1.00 97.62 104 ALA A CA 1
ATOM 845 C C . ALA A 1 104 ? 16.499 -2.630 -6.155 1.00 97.62 104 ALA A C 1
ATOM 847 O O . ALA A 1 104 ? 17.075 -1.970 -7.024 1.00 97.62 104 ALA A O 1
ATOM 848 N N . PHE A 1 105 ? 15.179 -2.547 -5.955 1.00 98.38 105 PHE A N 1
ATOM 849 C CA . PHE A 1 105 ? 14.303 -1.735 -6.799 1.00 98.38 105 PHE A CA 1
ATOM 850 C C . PHE A 1 105 ? 14.702 -0.251 -6.778 1.00 98.38 105 PHE A C 1
ATOM 852 O O . PHE A 1 105 ? 14.849 0.361 -7.837 1.00 98.38 105 PHE A O 1
ATOM 859 N N . LYS A 1 106 ? 14.958 0.326 -5.591 1.00 96.19 106 LYS A N 1
ATOM 860 C CA . LYS A 1 106 ? 15.404 1.728 -5.432 1.00 96.19 106 LYS A CA 1
ATOM 861 C C . LYS A 1 106 ? 16.733 2.010 -6.135 1.00 96.19 106 LYS A C 1
ATOM 863 O O . LYS A 1 106 ? 16.893 3.050 -6.777 1.00 96.19 106 LYS A O 1
ATOM 868 N N . ASN A 1 107 ? 17.691 1.096 -6.016 1.00 95.50 107 ASN A N 1
ATOM 869 C CA . ASN A 1 107 ? 18.994 1.243 -6.660 1.00 95.50 107 ASN A CA 1
ATOM 870 C C . ASN A 1 107 ? 18.861 1.157 -8.185 1.00 95.50 107 ASN A C 1
ATOM 872 O O . ASN A 1 107 ? 19.431 1.974 -8.912 1.00 95.50 107 ASN A O 1
ATOM 876 N N . ARG A 1 108 ? 18.065 0.201 -8.673 1.00 96.94 108 ARG A N 1
ATOM 877 C CA . ARG A 1 108 ? 17.907 -0.047 -10.105 1.00 96.94 108 ARG A CA 1
ATOM 878 C C . ARG A 1 108 ? 17.160 1.091 -10.793 1.00 96.94 108 ARG A C 1
ATOM 880 O O . ARG A 1 108 ? 17.679 1.621 -11.774 1.00 96.94 108 ARG A O 1
ATOM 887 N N . ILE A 1 109 ? 16.044 1.567 -10.227 1.00 96.69 109 ILE A N 1
ATOM 888 C CA . ILE A 1 109 ? 15.307 2.714 -10.789 1.00 96.69 109 ILE A CA 1
ATOM 889 C C . ILE A 1 109 ? 16.166 3.980 -10.866 1.00 96.69 109 ILE A C 1
ATOM 891 O O . ILE A 1 109 ? 16.082 4.705 -11.850 1.00 96.69 109 ILE A O 1
ATOM 895 N N . SER A 1 110 ? 17.042 4.213 -9.882 1.00 94.38 110 SER A N 1
ATOM 896 C CA . SER A 1 110 ? 17.951 5.371 -9.878 1.00 94.38 110 SER A CA 1
ATOM 897 C C . SER A 1 110 ? 18.928 5.370 -11.059 1.00 94.38 110 SER A C 1
ATOM 899 O O . SER A 1 110 ? 19.484 6.413 -11.389 1.00 94.38 110 SER A O 1
ATOM 901 N N . THR A 1 111 ? 19.147 4.209 -11.682 1.00 92.88 111 THR A N 1
ATOM 902 C CA . THR A 1 111 ? 20.042 4.047 -12.834 1.00 92.88 111 THR A CA 1
ATOM 903 C C . THR A 1 111 ? 19.278 4.030 -14.158 1.00 92.88 111 THR A C 1
ATOM 905 O O . THR A 1 111 ? 19.776 4.550 -15.153 1.00 92.88 111 THR A O 1
ATOM 908 N N . VAL A 1 112 ? 18.085 3.424 -14.190 1.00 95.38 112 VAL A N 1
ATOM 909 C CA . VAL A 1 112 ? 17.333 3.226 -15.443 1.00 95.38 112 VAL A CA 1
ATOM 910 C C . VAL A 1 112 ? 16.383 4.379 -15.774 1.00 95.38 112 VAL A C 1
ATOM 912 O O . VAL A 1 112 ? 16.119 4.632 -16.949 1.00 95.38 112 VAL A O 1
ATOM 915 N N . ALA A 1 113 ? 15.890 5.112 -14.770 1.00 93.81 113 ALA A N 1
ATOM 916 C CA . ALA A 1 113 ? 15.007 6.249 -14.999 1.00 93.81 113 ALA A CA 1
ATOM 917 C C . ALA A 1 113 ? 15.786 7.416 -15.625 1.00 93.81 113 ALA A C 1
ATOM 919 O O . ALA A 1 113 ? 16.744 7.934 -15.050 1.00 93.81 113 ALA A O 1
ATOM 920 N N . ARG A 1 114 ? 15.357 7.864 -16.809 1.00 91.38 114 ARG A N 1
ATOM 921 C CA . ARG A 1 114 ? 15.997 8.962 -17.554 1.00 91.38 114 ARG A CA 1
ATOM 922 C C . ARG A 1 114 ? 15.439 10.316 -17.119 1.00 91.38 114 ARG A C 1
ATOM 924 O O . ARG A 1 114 ? 14.668 10.943 -17.839 1.00 91.38 114 ARG A O 1
ATOM 931 N N . LEU A 1 115 ? 15.815 10.740 -15.918 1.00 88.75 115 LEU A N 1
ATOM 932 C CA . LEU A 1 115 ? 15.350 11.984 -15.303 1.00 88.75 115 LEU A CA 1
ATOM 933 C C . LEU A 1 115 ? 16.330 13.139 -15.533 1.00 88.75 115 LEU A C 1
ATOM 935 O O . LEU A 1 115 ? 17.513 12.920 -15.791 1.00 88.75 115 LEU A O 1
ATOM 939 N N . LYS A 1 116 ? 15.841 14.381 -15.440 1.00 85.94 116 LYS A N 1
ATOM 940 C CA . LYS A 1 116 ? 16.713 15.563 -15.459 1.00 85.94 116 LYS A CA 1
ATOM 941 C C . LYS A 1 116 ? 17.437 15.702 -14.121 1.00 85.94 116 LYS A C 1
ATOM 943 O O . LYS A 1 116 ? 16.950 15.241 -13.090 1.00 85.94 116 LYS A O 1
ATOM 948 N N . ASP A 1 117 ? 18.573 16.394 -14.132 1.00 82.94 117 ASP A N 1
ATOM 949 C CA . ASP A 1 117 ? 19.332 16.670 -12.912 1.00 82.94 117 ASP A CA 1
ATOM 950 C C . ASP A 1 117 ? 18.455 17.353 -11.852 1.00 82.94 117 ASP A C 1
ATOM 952 O O . ASP A 1 117 ? 17.899 18.430 -12.076 1.00 82.94 117 ASP A O 1
ATOM 956 N N . GLY A 1 118 ? 18.354 16.721 -10.681 1.00 80.25 118 GLY A N 1
ATOM 957 C CA . GLY A 1 118 ? 17.559 17.202 -9.549 1.00 80.25 118 GLY A CA 1
ATOM 958 C C . GLY A 1 118 ? 16.119 16.679 -9.491 1.00 80.25 118 GLY A C 1
ATOM 959 O O . GLY A 1 118 ? 15.482 16.837 -8.447 1.00 80.25 118 GLY A O 1
ATOM 960 N N . ASP A 1 119 ? 15.623 16.016 -10.539 1.00 86.69 119 ASP A N 1
ATOM 961 C CA . ASP A 1 119 ? 14.317 15.356 -10.510 1.00 86.69 119 ASP A CA 1
ATOM 962 C C . ASP A 1 119 ? 14.386 14.046 -9.705 1.00 86.69 119 ASP A C 1
ATOM 964 O O . ASP A 1 119 ? 15.395 13.339 -9.681 1.00 86.69 119 ASP A O 1
ATOM 968 N N . SER A 1 120 ? 13.292 13.705 -9.023 1.00 88.88 120 SER A N 1
ATOM 969 C CA . SER A 1 120 ? 13.179 12.465 -8.251 1.00 88.88 120 SER A CA 1
ATOM 970 C C . SER A 1 120 ? 12.338 11.441 -9.000 1.00 88.88 120 SER A C 1
ATOM 972 O O . SER A 1 120 ? 11.297 11.774 -9.556 1.00 88.88 120 SER A O 1
ATOM 974 N N . HIS A 1 121 ? 12.732 10.167 -8.945 1.00 91.94 121 HIS A N 1
ATOM 975 C CA . HIS A 1 121 ? 11.930 9.077 -9.506 1.00 91.94 121 HIS A CA 1
ATOM 976 C C . HIS A 1 121 ? 10.674 8.762 -8.678 1.00 91.94 121 HIS A C 1
ATOM 978 O O . HIS A 1 121 ? 9.818 8.002 -9.128 1.00 91.94 121 HIS A O 1
ATOM 984 N N . TYR A 1 122 ? 10.577 9.289 -7.450 1.00 93.94 122 TYR A N 1
ATOM 985 C CA . TYR A 1 122 ? 9.472 9.082 -6.502 1.00 93.94 122 TYR A CA 1
ATOM 986 C C . TYR A 1 122 ? 9.130 7.613 -6.166 1.00 93.94 122 TYR A C 1
ATOM 988 O O . TYR A 1 122 ? 8.165 7.355 -5.447 1.00 93.94 122 TYR A O 1
ATOM 996 N N . GLN A 1 123 ? 9.939 6.648 -6.615 1.00 96.00 123 GLN A N 1
ATOM 997 C CA . GLN A 1 123 ? 9.888 5.247 -6.173 1.00 96.00 123 GLN A CA 1
ATOM 998 C C . GLN A 1 123 ? 10.542 5.112 -4.790 1.00 96.00 123 GLN A C 1
ATOM 1000 O O . GLN A 1 123 ? 11.641 4.578 -4.646 1.00 96.00 123 GLN A O 1
ATOM 1005 N N . ASP A 1 124 ? 9.906 5.702 -3.782 1.00 93.94 124 ASP A N 1
ATOM 1006 C CA . ASP A 1 124 ? 10.281 5.540 -2.380 1.00 93.94 124 ASP A CA 1
ATOM 1007 C C . ASP A 1 124 ? 9.613 4.288 -1.780 1.00 93.94 124 ASP A C 1
ATOM 1009 O O . ASP A 1 124 ? 8.944 3.520 -2.476 1.00 93.94 124 ASP A O 1
ATOM 1013 N N . GLU A 1 125 ? 9.813 4.049 -0.483 1.00 95.38 125 GLU A N 1
ATOM 1014 C CA . GLU A 1 125 ? 9.259 2.874 0.190 1.00 95.38 125 GLU A CA 1
ATOM 1015 C C . GLU A 1 125 ? 7.729 2.795 0.067 1.00 95.38 125 GLU A C 1
ATOM 1017 O O . GLU A 1 125 ? 7.190 1.695 0.018 1.00 95.38 125 GLU A O 1
ATOM 1022 N N . ASN A 1 126 ? 7.027 3.931 -0.028 1.00 95.69 126 ASN A N 1
ATOM 1023 C CA . ASN A 1 126 ? 5.573 3.951 -0.198 1.00 95.69 126 ASN A CA 1
ATOM 1024 C C . ASN A 1 126 ? 5.162 3.413 -1.565 1.00 95.69 126 ASN A C 1
ATOM 1026 O O . ASN A 1 126 ? 4.303 2.539 -1.648 1.00 95.69 126 ASN A O 1
ATOM 1030 N N . SER A 1 127 ? 5.794 3.895 -2.632 1.00 97.19 127 SER A N 1
ATOM 1031 C CA . SER A 1 127 ? 5.487 3.429 -3.987 1.00 97.19 127 SER A CA 1
ATOM 1032 C C . SER A 1 127 ? 5.820 1.945 -4.151 1.00 97.19 127 SER A C 1
ATOM 1034 O O . SER A 1 127 ? 5.016 1.184 -4.678 1.00 97.19 127 SER A O 1
ATOM 1036 N N . ILE A 1 128 ? 6.968 1.509 -3.627 1.00 98.38 128 ILE A N 1
ATOM 1037 C CA . ILE A 1 128 ? 7.427 0.125 -3.795 1.00 98.38 128 ILE A CA 1
ATOM 1038 C C . ILE A 1 128 ? 6.574 -0.854 -2.982 1.00 98.38 128 ILE A C 1
ATOM 1040 O O . ILE A 1 128 ? 6.164 -1.887 -3.503 1.00 98.38 128 ILE A O 1
ATOM 1044 N N . THR A 1 129 ? 6.237 -0.515 -1.735 1.00 98.44 129 THR A N 1
ATOM 1045 C CA . THR A 1 129 ? 5.312 -1.343 -0.941 1.00 98.44 129 THR A CA 1
ATOM 1046 C C . THR A 1 129 ? 3.887 -1.322 -1.486 1.00 98.44 129 THR A C 1
ATOM 1048 O O . THR A 1 129 ? 3.164 -2.292 -1.303 1.00 98.44 129 THR A O 1
ATOM 1051 N N . THR A 1 130 ? 3.493 -0.276 -2.222 1.00 98.62 130 THR A N 1
ATOM 1052 C CA . THR A 1 130 ? 2.231 -0.286 -2.973 1.00 98.62 130 THR A CA 1
ATOM 1053 C C . THR A 1 130 ? 2.257 -1.335 -4.082 1.00 98.62 130 THR A C 1
ATOM 1055 O O . THR A 1 130 ? 1.287 -2.067 -4.210 1.00 98.62 130 THR A O 1
ATOM 1058 N N . TYR A 1 131 ? 3.342 -1.468 -4.855 1.00 98.75 131 TYR A N 1
ATOM 1059 C CA . TYR A 1 131 ? 3.439 -2.532 -5.868 1.00 98.75 131 TYR A CA 1
ATOM 1060 C C . TYR A 1 131 ? 3.383 -3.927 -5.245 1.00 98.75 131 TYR A C 1
ATOM 1062 O O . TYR A 1 131 ? 2.658 -4.784 -5.738 1.00 98.75 131 TYR A O 1
ATOM 1070 N N . LEU A 1 132 ? 4.107 -4.127 -4.139 1.00 98.75 132 LEU A N 1
ATOM 1071 C CA . LEU A 1 132 ? 4.073 -5.370 -3.368 1.00 98.75 132 LEU A CA 1
ATOM 1072 C C . LEU A 1 132 ? 2.656 -5.706 -2.896 1.00 98.75 132 LEU A C 1
ATOM 1074 O O . LEU A 1 132 ? 2.197 -6.820 -3.102 1.00 98.75 132 LEU A O 1
ATOM 1078 N N . TRP A 1 133 ? 1.949 -4.736 -2.317 1.00 98.75 133 TRP A N 1
ATOM 1079 C CA . TRP A 1 133 ? 0.571 -4.909 -1.861 1.00 98.75 133 TRP A CA 1
ATOM 1080 C C . TRP A 1 133 ? -0.424 -5.131 -3.011 1.00 98.75 133 TRP A C 1
ATOM 1082 O O . TRP A 1 133 ? -1.365 -5.895 -2.862 1.00 98.75 133 TRP A O 1
ATOM 1092 N N . LEU A 1 134 ? -0.225 -4.520 -4.181 1.00 98.81 134 LEU A N 1
ATOM 1093 C CA . LEU A 1 134 ? -1.083 -4.781 -5.343 1.00 98.81 134 LEU A CA 1
ATOM 1094 C C . LEU A 1 134 ? -0.930 -6.217 -5.869 1.00 98.81 134 LEU A C 1
ATOM 1096 O O . LEU A 1 134 ? -1.912 -6.800 -6.327 1.00 98.81 134 LEU A O 1
ATOM 1100 N N . HIS A 1 135 ? 0.284 -6.774 -5.819 1.00 98.56 135 HIS A N 1
ATOM 1101 C CA . HIS A 1 135 ? 0.558 -8.129 -6.295 1.00 98.56 135 HIS A CA 1
ATOM 1102 C C . HIS A 1 135 ? 0.206 -9.201 -5.252 1.00 98.56 135 HIS A C 1
ATOM 1104 O O . HIS A 1 135 ? -0.490 -10.161 -5.581 1.00 98.56 135 HIS A O 1
ATOM 1110 N N . TYR A 1 136 ? 0.599 -8.984 -3.994 1.00 98.50 136 TYR A N 1
ATOM 1111 C CA . TYR A 1 136 ? 0.340 -9.865 -2.851 1.00 98.50 136 TYR A CA 1
ATOM 1112 C C . TYR A 1 136 ? -0.445 -9.124 -1.752 1.00 98.50 136 TYR A C 1
ATOM 1114 O O . TYR A 1 136 ? 0.107 -8.790 -0.694 1.00 98.50 136 TYR A O 1
ATOM 1122 N N . PRO A 1 137 ? -1.738 -8.829 -1.986 1.00 98.31 137 PRO A N 1
ATOM 1123 C CA . PRO A 1 137 ? -2.556 -8.046 -1.058 1.00 98.31 137 PRO A CA 1
ATOM 1124 C C . PRO A 1 137 ? -2.776 -8.730 0.290 1.00 98.31 137 PRO A C 1
ATOM 1126 O O . PRO A 1 137 ? -2.988 -8.033 1.277 1.00 98.31 137 PRO A O 1
ATOM 1129 N N . ASP A 1 138 ? -2.672 -10.059 0.341 1.00 98.31 138 ASP A N 1
ATOM 1130 C CA . ASP A 1 138 ? -2.831 -10.856 1.560 1.00 98.31 138 ASP A CA 1
ATOM 1131 C C . ASP A 1 138 ? -1.534 -10.985 2.370 1.00 98.31 138 ASP A C 1
ATOM 1133 O O . ASP A 1 138 ? -1.570 -11.410 3.519 1.00 98.31 138 ASP A O 1
ATOM 1137 N N . GLU A 1 139 ? -0.390 -10.545 1.838 1.00 97.56 139 GLU A N 1
ATOM 1138 C CA . GLU A 1 139 ? 0.905 -10.646 2.525 1.00 97.56 139 GLU A CA 1
ATOM 1139 C C . GLU A 1 139 ? 1.456 -9.277 2.934 1.00 97.56 139 GLU A C 1
ATOM 1141 O O . GLU A 1 139 ? 1.989 -9.103 4.038 1.00 97.56 139 GLU A O 1
ATOM 1146 N N . HIS A 1 140 ? 1.269 -8.265 2.089 1.00 98.12 140 HIS A N 1
ATOM 1147 C CA . HIS A 1 140 ? 1.914 -6.965 2.234 1.00 98.12 140 HIS A CA 1
ATOM 1148 C C . HIS A 1 140 ? 0.949 -5.829 2.602 1.00 98.12 140 HIS A C 1
ATOM 1150 O O . HIS A 1 140 ? -0.258 -5.914 2.421 1.00 98.12 140 HIS A O 1
ATOM 1156 N N . TYR A 1 141 ? 1.506 -4.719 3.097 1.00 98.50 141 TYR A N 1
ATOM 1157 C CA . TYR A 1 141 ? 0.776 -3.477 3.377 1.00 98.50 141 TYR A CA 1
ATOM 1158 C C . TYR A 1 141 ? 1.465 -2.281 2.717 1.00 98.50 141 TYR A C 1
ATOM 1160 O O . TYR A 1 141 ? 2.685 -2.264 2.545 1.00 98.50 141 TYR A O 1
ATOM 1168 N N . VAL A 1 142 ? 0.705 -1.216 2.456 1.00 98.00 142 VAL A N 1
ATOM 1169 C CA . VAL A 1 142 ? 1.256 0.062 1.982 1.00 98.00 142 VAL A CA 1
ATOM 1170 C C . VAL A 1 142 ? 1.975 0.793 3.117 1.00 98.00 142 VAL A C 1
ATOM 1172 O O . VAL A 1 142 ? 1.362 1.199 4.105 1.00 98.00 142 VAL A O 1
ATOM 1175 N N . TYR A 1 143 ? 3.278 1.029 2.965 1.00 97.06 143 TYR A N 1
ATOM 1176 C CA . TYR A 1 143 ? 4.080 1.734 3.961 1.00 97.06 143 TYR A CA 1
ATOM 1177 C C . TYR A 1 143 ? 4.188 3.233 3.677 1.00 97.06 143 TYR A C 1
ATOM 1179 O O . TYR A 1 143 ? 4.890 3.672 2.770 1.00 97.06 143 TYR A O 1
ATOM 1187 N N . LYS A 1 144 ? 3.630 4.063 4.563 1.00 94.88 144 LYS A N 1
ATOM 1188 C CA . LYS A 1 144 ? 3.853 5.516 4.539 1.00 94.88 144 LYS A CA 1
ATOM 1189 C C . LYS A 1 144 ? 4.372 6.006 5.879 1.00 94.88 144 LYS A C 1
ATOM 1191 O O . LYS A 1 144 ? 3.626 6.063 6.852 1.00 94.88 144 LYS A O 1
ATOM 1196 N N . PHE A 1 145 ? 5.629 6.462 5.915 1.00 94.31 145 PHE A N 1
ATOM 1197 C CA . PHE A 1 145 ? 6.341 6.846 7.147 1.00 94.31 145 PHE A CA 1
ATOM 1198 C C . PHE A 1 145 ? 5.502 7.677 8.133 1.00 94.31 145 PHE A C 1
ATOM 1200 O O . PHE A 1 145 ? 5.459 7.376 9.325 1.00 94.31 145 PHE A O 1
ATOM 1207 N N . ARG A 1 146 ? 4.829 8.735 7.659 1.00 92.69 146 ARG A N 1
ATOM 1208 C CA . ARG A 1 146 ? 4.020 9.608 8.530 1.00 92.69 146 ARG A CA 1
ATOM 1209 C C . ARG A 1 146 ? 2.770 8.909 9.067 1.00 92.69 146 ARG A C 1
ATOM 1211 O O . ARG A 1 146 ? 2.448 9.095 10.232 1.00 92.69 146 ARG A O 1
ATOM 1218 N N . VAL A 1 147 ? 2.112 8.099 8.239 1.00 96.00 147 VAL A N 1
ATOM 1219 C CA . VAL A 1 147 ? 0.929 7.321 8.638 1.00 96.00 147 VAL A CA 1
ATOM 1220 C C . VAL A 1 147 ? 1.335 6.290 9.684 1.00 96.00 147 VAL A C 1
ATOM 1222 O O . VAL A 1 147 ? 0.775 6.298 10.771 1.00 96.00 147 VAL A O 1
ATOM 1225 N N . ALA A 1 148 ? 2.386 5.510 9.421 1.00 96.50 148 ALA A N 1
ATOM 1226 C CA . ALA A 1 148 ? 2.916 4.517 10.353 1.00 96.50 148 ALA A CA 1
ATOM 1227 C C . ALA A 1 148 ? 3.259 5.120 11.729 1.00 96.50 148 ALA A C 1
ATOM 1229 O O . ALA A 1 148 ? 2.864 4.587 12.763 1.00 96.50 148 ALA A O 1
ATOM 1230 N N . ASN A 1 149 ? 3.931 6.279 11.750 1.00 95.25 149 ASN A N 1
ATOM 1231 C CA . ASN A 1 149 ? 4.205 7.010 12.993 1.00 95.25 149 ASN A CA 1
ATOM 1232 C C . ASN A 1 149 ? 2.932 7.431 13.726 1.00 95.25 149 ASN A C 1
ATOM 1234 O O . ASN A 1 149 ? 2.881 7.379 14.955 1.00 95.25 149 ASN A O 1
ATOM 1238 N N . ASP A 1 150 ? 1.938 7.924 12.990 1.00 95.62 150 ASP A N 1
ATOM 1239 C CA . ASP A 1 150 ? 0.722 8.420 13.610 1.00 95.62 150 ASP A CA 1
ATOM 1240 C C . ASP A 1 150 ? -0.147 7.292 14.160 1.00 95.62 150 ASP A C 1
ATOM 1242 O O . ASP A 1 150 ? -0.663 7.461 15.262 1.00 95.62 150 ASP A O 1
ATOM 1246 N N . VAL A 1 151 ? -0.214 6.157 13.459 1.00 97.62 151 VAL A N 1
ATOM 1247 C CA . VAL A 1 151 ? -0.869 4.919 13.906 1.00 97.62 151 VAL A CA 1
ATOM 1248 C C . VAL A 1 151 ? -0.194 4.367 15.158 1.00 97.62 151 VAL A C 1
ATOM 1250 O O . VAL A 1 151 ? -0.871 4.151 16.157 1.00 97.62 151 VAL A O 1
ATOM 1253 N N . ALA A 1 152 ? 1.137 4.219 15.155 1.00 97.00 152 ALA A N 1
ATOM 1254 C CA . ALA A 1 152 ? 1.866 3.726 16.325 1.00 97.00 152 ALA A CA 1
ATOM 1255 C C . ALA A 1 152 ? 1.587 4.578 17.571 1.00 97.00 152 ALA A C 1
ATOM 1257 O O . ALA A 1 152 ? 1.345 4.045 18.646 1.00 97.00 152 ALA A O 1
ATOM 1258 N N . ARG A 1 153 ? 1.554 5.906 17.423 1.00 95.12 153 ARG A N 1
ATOM 1259 C CA . ARG A 1 153 ? 1.205 6.812 18.525 1.00 95.12 153 ARG A CA 1
ATOM 1260 C C . ARG A 1 153 ? -0.263 6.723 18.936 1.00 95.12 153 ARG A C 1
ATOM 1262 O O . ARG A 1 153 ? -0.530 6.781 20.128 1.00 95.12 153 ARG A O 1
ATOM 1269 N N . ALA A 1 154 ? -1.190 6.627 17.977 1.00 95.69 154 ALA A N 1
ATOM 1270 C CA . ALA A 1 154 ? -2.623 6.513 18.260 1.00 95.69 154 ALA A CA 1
ATOM 1271 C C . ALA A 1 154 ? -2.910 5.276 19.116 1.00 95.69 154 ALA A C 1
ATOM 1273 O O . ALA A 1 154 ? -3.637 5.356 20.097 1.00 95.69 154 ALA A O 1
ATOM 1274 N N . LEU A 1 155 ? -2.276 4.161 18.763 1.00 97.12 155 LEU A N 1
ATOM 1275 C CA . LEU A 1 155 ? -2.470 2.863 19.395 1.00 97.12 155 LEU A CA 1
ATOM 1276 C C . LEU A 1 155 ? -1.490 2.598 20.546 1.00 97.12 155 LEU A C 1
ATOM 1278 O O . LEU A 1 155 ? -1.314 1.449 20.935 1.00 97.12 155 LEU A O 1
ATOM 1282 N N . GLY A 1 156 ? -0.789 3.618 21.052 1.00 96.06 156 GLY A N 1
ATOM 1283 C CA . GLY A 1 156 ? 0.133 3.466 22.184 1.00 96.06 156 GLY A CA 1
ATOM 1284 C C . GLY A 1 156 ? 1.285 2.477 21.953 1.00 96.06 156 GLY A C 1
ATOM 1285 O O . GLY A 1 156 ? 1.877 1.985 22.911 1.00 96.06 156 GLY A O 1
ATOM 1286 N N . ALA A 1 157 ? 1.619 2.170 20.698 1.00 95.31 157 ALA A N 1
ATOM 1287 C CA . ALA A 1 157 ? 2.660 1.212 20.371 1.00 95.31 157 ALA A CA 1
ATOM 1288 C C . ALA A 1 157 ? 4.039 1.748 20.778 1.00 95.31 157 ALA A C 1
ATOM 1290 O O . ALA A 1 157 ? 4.420 2.869 20.431 1.00 95.31 157 ALA A O 1
ATOM 1291 N N . GLY A 1 158 ? 4.841 0.911 21.440 1.00 91.94 158 GLY A N 1
ATOM 1292 C CA . GLY A 1 158 ? 6.227 1.209 21.833 1.00 91.94 158 GLY A CA 1
ATOM 1293 C C . GLY A 1 158 ? 7.228 1.282 20.668 1.00 91.94 158 GLY A C 1
ATOM 1294 O O . GLY A 1 158 ? 8.393 0.928 20.834 1.00 91.94 158 GLY A O 1
ATOM 1295 N N . ILE A 1 159 ? 6.787 1.696 19.477 1.00 92.44 159 ILE A N 1
ATOM 1296 C CA . ILE A 1 159 ? 7.563 1.725 18.235 1.00 92.44 159 ILE A CA 1
ATOM 1297 C C . ILE A 1 159 ? 7.950 3.167 17.908 1.00 92.44 159 ILE A C 1
ATOM 1299 O O . ILE A 1 159 ? 7.144 4.091 17.989 1.00 92.44 159 ILE A O 1
ATOM 1303 N N . THR A 1 160 ? 9.200 3.369 17.491 1.00 89.81 160 THR A N 1
ATOM 1304 C CA . THR A 1 160 ? 9.684 4.662 16.995 1.00 89.81 160 THR A CA 1
ATOM 1305 C C . THR A 1 160 ? 10.304 4.486 15.619 1.00 89.81 160 THR A C 1
ATOM 1307 O O . THR A 1 160 ? 11.427 3.995 15.500 1.00 89.81 160 THR A O 1
ATOM 1310 N N . PHE A 1 161 ? 9.596 4.946 14.590 1.00 93.75 161 PHE A N 1
ATOM 1311 C CA . PHE A 1 161 ? 10.119 4.980 13.228 1.00 93.75 161 PHE A CA 1
ATOM 1312 C C . PHE A 1 161 ? 11.127 6.120 13.068 1.00 93.75 161 PHE A C 1
ATOM 1314 O O . PHE A 1 161 ? 10.884 7.253 13.495 1.00 93.75 161 PHE A O 1
ATOM 1321 N N . LYS A 1 162 ? 12.251 5.844 12.405 1.00 93.19 162 LYS A N 1
ATOM 1322 C CA . LYS A 1 162 ? 13.346 6.809 12.225 1.00 93.19 162 LYS A CA 1
ATOM 1323 C C . LYS A 1 162 ? 13.550 7.136 10.754 1.00 93.19 162 LYS A C 1
ATOM 1325 O O . LYS A 1 162 ? 13.654 6.243 9.918 1.00 93.19 162 LYS A O 1
ATOM 1330 N N . MET A 1 163 ? 13.618 8.421 10.422 1.00 88.38 163 MET A N 1
ATOM 1331 C CA . MET A 1 163 ? 13.846 8.857 9.043 1.00 88.38 163 MET A CA 1
ATOM 1332 C C . MET A 1 163 ? 15.188 8.314 8.530 1.00 88.38 163 MET A C 1
ATOM 1334 O O . MET A 1 163 ? 16.176 8.349 9.255 1.00 88.38 163 MET A O 1
ATOM 1338 N N . GLY A 1 164 ? 15.212 7.768 7.312 1.00 86.19 164 GLY A N 1
ATOM 1339 C CA . GLY A 1 164 ? 16.406 7.150 6.717 1.00 86.19 164 GLY A CA 1
ATOM 1340 C C . GLY A 1 164 ? 16.683 5.697 7.135 1.00 86.19 164 GLY A C 1
ATOM 1341 O O . GLY A 1 164 ? 17.412 5.005 6.433 1.00 86.19 164 GLY A O 1
ATOM 1342 N N . HIS A 1 165 ? 16.063 5.182 8.203 1.00 91.31 165 HIS A N 1
ATOM 1343 C CA . HIS A 1 165 ? 16.230 3.790 8.656 1.00 91.31 165 HIS A CA 1
ATOM 1344 C C . HIS A 1 165 ? 15.163 2.859 8.055 1.00 91.31 165 HIS A C 1
ATOM 1346 O O . HIS A 1 165 ? 14.394 2.227 8.779 1.00 91.31 165 HIS A O 1
ATOM 1352 N N . TYR A 1 166 ? 15.071 2.808 6.723 1.00 90.38 166 TYR A N 1
ATOM 1353 C CA . TYR A 1 166 ? 13.950 2.149 6.042 1.00 90.38 166 TYR A CA 1
ATOM 1354 C C . TYR A 1 166 ? 13.843 0.646 6.341 1.00 90.38 166 TYR A C 1
ATOM 1356 O O . TYR A 1 166 ? 12.738 0.171 6.562 1.00 90.38 166 TYR A O 1
ATOM 1364 N N . SER A 1 167 ? 14.955 -0.086 6.438 1.00 93.06 167 SER A N 1
ATOM 1365 C CA . SER A 1 167 ? 14.945 -1.528 6.726 1.00 93.06 167 SER A CA 1
ATOM 1366 C C . SER A 1 167 ? 14.266 -1.852 8.059 1.00 93.06 167 SER A C 1
ATOM 1368 O O . SER A 1 167 ? 13.325 -2.641 8.118 1.00 93.06 167 SER A O 1
ATOM 1370 N N . THR A 1 168 ? 14.697 -1.190 9.136 1.00 95.44 168 THR A N 1
ATOM 1371 C CA . THR A 1 168 ? 14.083 -1.319 10.464 1.00 95.44 168 THR A CA 1
ATOM 1372 C C . THR A 1 168 ? 12.636 -0.845 10.450 1.00 95.44 168 THR A C 1
ATOM 1374 O O . THR A 1 168 ? 11.773 -1.511 11.016 1.00 95.44 168 THR A O 1
ATOM 1377 N N . ASN A 1 169 ? 12.357 0.275 9.779 1.00 96.81 169 ASN A N 1
ATOM 1378 C CA . ASN A 1 169 ? 11.006 0.812 9.708 1.00 96.81 169 ASN A CA 1
ATOM 1379 C C . ASN A 1 169 ? 10.036 -0.137 8.995 1.00 96.81 169 ASN A C 1
ATOM 1381 O O . ASN A 1 169 ? 8.915 -0.283 9.462 1.00 96.81 169 ASN A O 1
ATOM 1385 N N . LEU A 1 170 ? 10.437 -0.774 7.891 1.00 96.75 170 LEU A N 1
ATOM 1386 C CA . LEU A 1 170 ? 9.584 -1.711 7.158 1.00 96.75 170 LEU A CA 1
ATOM 1387 C C . LEU A 1 170 ? 9.235 -2.925 8.023 1.00 96.75 170 LEU A C 1
ATOM 1389 O O . LEU A 1 170 ? 8.065 -3.276 8.132 1.00 96.75 170 LEU A O 1
ATOM 1393 N N . ARG A 1 171 ? 10.217 -3.500 8.730 1.00 96.81 171 ARG A N 1
ATOM 1394 C CA . ARG A 1 171 ? 9.972 -4.633 9.640 1.00 96.81 171 ARG A CA 1
ATOM 1395 C C . ARG A 1 171 ? 9.072 -4.255 10.817 1.00 96.81 171 ARG A C 1
ATOM 1397 O O . ARG A 1 171 ? 8.166 -5.000 11.168 1.00 96.81 171 ARG A O 1
ATOM 1404 N N . GLN A 1 172 ? 9.296 -3.084 11.415 1.00 97.06 172 GLN A N 1
ATOM 1405 C CA . GLN A 1 172 ? 8.445 -2.579 12.497 1.00 97.06 172 GLN A CA 1
ATOM 1406 C C . GLN A 1 172 ? 7.027 -2.262 12.019 1.00 97.06 172 GLN A C 1
ATOM 1408 O O . GLN A 1 172 ? 6.072 -2.466 12.762 1.00 97.06 172 GLN A O 1
ATOM 1413 N N . HIS A 1 173 ? 6.890 -1.753 10.795 1.00 97.94 173 HIS A N 1
ATOM 1414 C CA . HIS A 1 173 ? 5.595 -1.481 10.191 1.00 97.94 173 HIS A CA 1
ATOM 1415 C C . HIS A 1 173 ? 4.813 -2.766 9.958 1.00 97.94 173 HIS A C 1
ATOM 1417 O O . HIS A 1 173 ? 3.663 -2.829 10.370 1.00 97.94 173 HIS A O 1
ATOM 1423 N N . GLN A 1 174 ? 5.455 -3.776 9.363 1.00 97.38 174 GLN A N 1
ATOM 1424 C CA . GLN A 1 174 ? 4.860 -5.090 9.142 1.00 97.38 174 GLN A CA 1
ATOM 1425 C C . GLN A 1 174 ? 4.334 -5.668 10.459 1.00 97.38 174 GLN A C 1
ATOM 1427 O O . GLN A 1 174 ? 3.144 -5.913 10.576 1.00 97.38 174 GLN A O 1
ATOM 1432 N N . ALA A 1 175 ? 5.178 -5.743 11.495 1.00 97.81 175 ALA A N 1
ATOM 1433 C CA . ALA A 1 175 ? 4.769 -6.271 12.797 1.00 97.81 175 ALA A CA 1
ATOM 1434 C C . ALA A 1 175 ? 3.620 -5.476 13.448 1.00 97.81 175 ALA A C 1
ATOM 1436 O O . ALA A 1 175 ? 2.754 -6.057 14.097 1.00 97.81 175 ALA A O 1
ATOM 1437 N N . LEU A 1 176 ? 3.610 -4.145 13.301 1.00 98.44 176 LEU A N 1
ATOM 1438 C CA . LEU A 1 176 ? 2.518 -3.308 13.802 1.00 98.44 176 LEU A CA 1
ATOM 1439 C C . LEU A 1 176 ? 1.210 -3.594 13.058 1.00 98.44 176 LEU A C 1
ATOM 1441 O O . LEU A 1 176 ? 0.168 -3.699 13.694 1.00 98.44 176 LEU A O 1
ATOM 1445 N N . TYR A 1 177 ? 1.260 -3.679 11.730 1.00 98.62 177 TYR A N 1
ATOM 1446 C CA . TYR A 1 177 ? 0.072 -3.866 10.903 1.00 98.62 177 TYR A CA 1
ATOM 1447 C C . TYR A 1 177 ? -0.452 -5.300 10.979 1.00 98.62 177 TYR A C 1
ATOM 1449 O O . TYR A 1 177 ? -1.662 -5.464 11.013 1.00 98.62 177 TYR A O 1
ATOM 1457 N N . ASP A 1 178 ? 0.412 -6.305 11.125 1.00 98.62 178 ASP A N 1
ATOM 1458 C CA . ASP A 1 178 ? -0.009 -7.681 11.402 1.00 98.62 178 ASP A CA 1
ATOM 1459 C C . ASP A 1 178 ? -0.755 -7.772 12.739 1.00 98.62 178 ASP A C 1
ATOM 1461 O O . ASP A 1 178 ? -1.840 -8.340 12.791 1.00 98.62 178 ASP A O 1
ATOM 1465 N N . GLU A 1 179 ? -0.268 -7.120 13.805 1.00 98.44 179 GLU A N 1
ATOM 1466 C CA . GLU A 1 179 ? -1.008 -7.089 15.073 1.00 98.44 179 GLU A CA 1
ATOM 1467 C C . GLU A 1 179 ? -2.357 -6.358 14.943 1.00 98.44 179 GLU A C 1
ATOM 1469 O O . GLU A 1 179 ? -3.349 -6.798 15.522 1.00 98.44 179 GLU A O 1
ATOM 1474 N 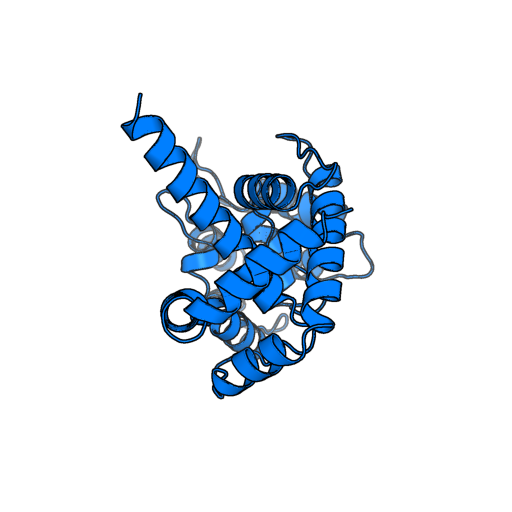N . ILE A 1 180 ? -2.427 -5.250 14.199 1.00 98.69 180 ILE A N 1
ATOM 1475 C CA . ILE A 1 180 ? -3.699 -4.551 13.939 1.00 98.69 180 ILE A CA 1
ATOM 1476 C C . ILE A 1 180 ? -4.655 -5.471 13.171 1.00 98.69 180 ILE A C 1
ATOM 1478 O O . ILE A 1 180 ? -5.806 -5.617 13.579 1.00 98.69 180 ILE A O 1
ATOM 1482 N N . CYS A 1 181 ? -4.166 -6.110 12.109 1.00 98.75 181 CYS A N 1
ATOM 1483 C C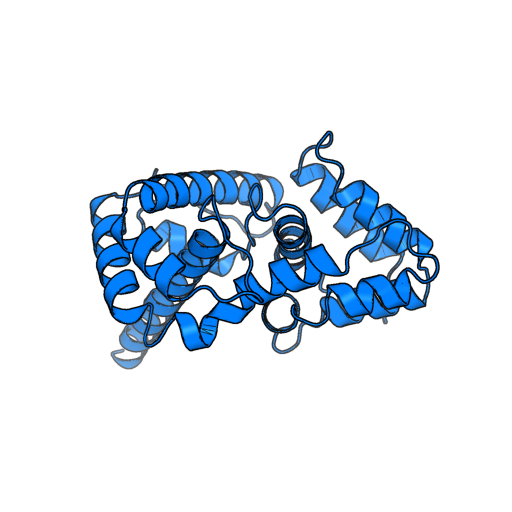A . CYS A 1 181 ? -4.922 -7.021 11.262 1.00 98.75 181 CYS A CA 1
ATOM 1484 C C . CYS A 1 181 ? -5.489 -8.191 12.072 1.00 98.75 181 CYS A C 1
ATOM 1486 O O . CYS A 1 181 ? -6.694 -8.419 12.056 1.00 98.75 181 CYS A O 1
ATOM 1488 N N . GLU A 1 182 ? -4.668 -8.844 12.898 1.00 98.38 182 GLU A N 1
ATOM 1489 C CA . GLU A 1 182 ? -5.122 -9.911 13.795 1.00 98.38 182 GLU A CA 1
ATOM 1490 C C . GLU A 1 182 ? -6.241 -9.465 14.747 1.00 98.38 182 GLU A C 1
ATOM 1492 O O . GLU A 1 182 ? -7.091 -10.269 15.127 1.00 98.38 182 GLU A O 1
ATOM 1497 N N . ASN A 1 183 ? -6.225 -8.212 15.213 1.00 98.19 183 ASN A N 1
ATOM 1498 C CA . ASN A 1 183 ? -7.293 -7.702 16.072 1.00 98.19 183 ASN A CA 1
ATOM 1499 C C . ASN A 1 183 ? -8.552 -7.348 15.270 1.00 98.19 183 ASN A C 1
ATOM 1501 O O . ASN A 1 183 ? -9.645 -7.584 15.774 1.00 98.19 183 ASN A O 1
ATOM 1505 N N . LEU A 1 184 ? -8.416 -6.849 14.037 1.00 98.50 184 LEU A N 1
ATOM 1506 C CA . LEU A 1 184 ? -9.547 -6.633 13.127 1.00 98.50 184 LEU A CA 1
ATOM 1507 C C . LEU A 1 184 ? -10.221 -7.957 12.743 1.00 98.50 184 LEU A C 1
ATOM 1509 O O . LEU A 1 184 ? -11.438 -8.050 12.794 1.00 98.50 184 LEU A O 1
ATOM 1513 N N . GLN A 1 185 ? -9.444 -9.002 12.451 1.00 97.94 185 GLN A N 1
ATOM 1514 C CA . GLN A 1 185 ? -9.952 -10.340 12.121 1.00 97.94 185 GLN A CA 1
ATOM 1515 C C . GLN A 1 185 ? -10.739 -11.004 13.265 1.00 97.94 185 GLN A C 1
ATOM 1517 O O . GLN A 1 185 ? -11.496 -11.941 13.027 1.00 97.94 185 GLN A O 1
ATOM 1522 N N . ARG A 1 186 ? -10.567 -10.548 14.514 1.00 96.94 186 ARG A N 1
ATOM 1523 C CA . ARG A 1 186 ? -11.326 -11.040 15.679 1.00 96.94 186 ARG A CA 1
ATOM 1524 C C . ARG A 1 186 ? -12.683 -10.350 15.852 1.00 96.94 186 ARG A C 1
ATOM 1526 O O . ARG A 1 186 ? -13.460 -10.793 16.694 1.00 96.94 186 ARG A O 1
ATOM 1533 N N . ASP A 1 187 ? -12.946 -9.271 15.119 1.00 96.75 187 ASP A N 1
ATOM 1534 C CA . ASP A 1 187 ? -14.203 -8.526 15.162 1.00 96.75 187 ASP A CA 1
ATOM 1535 C C . ASP A 1 187 ? -15.070 -8.948 13.965 1.00 96.75 187 ASP A C 1
ATOM 1537 O O . ASP A 1 187 ? -14.769 -8.639 12.815 1.00 96.75 187 ASP A O 1
ATOM 1541 N N . GLU A 1 188 ? -16.134 -9.710 14.222 1.00 94.69 188 GLU A N 1
ATOM 1542 C CA . GLU A 1 188 ? -17.016 -10.197 13.151 1.00 94.69 188 GLU A CA 1
ATOM 1543 C C . GLU A 1 188 ? -17.788 -9.041 12.489 1.00 94.69 188 GLU A C 1
ATOM 1545 O O . GLU A 1 188 ? -17.964 -9.042 11.270 1.00 94.69 188 GLU A O 1
ATOM 1550 N N . ASP A 1 189 ? -18.160 -8.006 13.255 1.00 97.06 189 ASP A N 1
ATOM 1551 C CA . ASP A 1 189 ? -18.936 -6.873 12.738 1.00 97.06 189 ASP A CA 1
ATOM 1552 C C . ASP A 1 189 ? -18.200 -6.142 11.608 1.00 97.06 189 ASP A C 1
ATOM 1554 O O . ASP A 1 189 ? -18.821 -5.740 10.624 1.00 97.06 189 ASP A O 1
ATOM 1558 N N . ILE A 1 190 ? -16.882 -5.923 11.726 1.00 97.75 190 ILE A N 1
ATOM 1559 C CA . ILE A 1 190 ? -16.147 -5.210 10.675 1.00 97.75 190 ILE A CA 1
ATOM 1560 C C . ILE A 1 190 ? -16.033 -6.037 9.388 1.00 97.75 190 ILE A C 1
ATOM 1562 O O . ILE A 1 190 ? -16.069 -5.463 8.296 1.00 97.75 190 ILE A O 1
ATOM 1566 N N . ARG A 1 191 ? -15.959 -7.371 9.494 1.00 97.12 191 ARG A N 1
ATOM 1567 C CA . ARG A 1 191 ? -16.023 -8.264 8.328 1.00 97.12 191 ARG A CA 1
ATOM 1568 C C . ARG A 1 191 ? -17.383 -8.154 7.646 1.00 97.12 191 ARG A C 1
ATOM 1570 O O . ARG A 1 191 ? -17.422 -7.919 6.441 1.00 97.12 191 ARG A O 1
ATOM 1577 N N . GLU A 1 192 ? -18.475 -8.236 8.407 1.00 97.56 192 GLU A N 1
ATOM 1578 C CA . GLU A 1 192 ? -19.836 -8.086 7.873 1.00 97.56 192 GLU A CA 1
ATOM 1579 C C . GLU A 1 192 ? -20.054 -6.712 7.222 1.00 97.56 192 GLU A C 1
ATOM 1581 O O . GLU A 1 192 ? -20.658 -6.611 6.151 1.00 97.56 192 GLU A O 1
ATOM 1586 N N . LEU A 1 193 ? -19.523 -5.646 7.833 1.00 97.56 193 LEU A N 1
ATOM 1587 C CA . LEU A 1 193 ? -19.562 -4.299 7.267 1.00 97.56 193 LEU A CA 1
ATOM 1588 C C . LEU A 1 193 ? -18.818 -4.221 5.935 1.00 97.56 193 LEU A C 1
ATOM 1590 O O . LEU A 1 193 ? -19.342 -3.621 5.000 1.00 97.56 193 LEU A O 1
ATOM 1594 N N . LEU A 1 194 ? -17.623 -4.808 5.832 1.00 98.31 194 LEU A N 1
ATOM 1595 C CA . LEU A 1 194 ? -16.879 -4.847 4.575 1.00 98.31 194 LEU A CA 1
ATOM 1596 C C . LEU A 1 194 ? -17.635 -5.658 3.514 1.00 98.31 194 LEU A C 1
ATOM 1598 O O . LEU A 1 194 ? -17.841 -5.161 2.407 1.00 98.31 194 LEU A O 1
ATOM 1602 N N . ASP A 1 195 ? -18.107 -6.857 3.856 1.00 97.50 195 ASP A N 1
ATOM 1603 C CA . ASP A 1 195 ? -18.860 -7.728 2.944 1.00 97.50 195 ASP A CA 1
ATOM 1604 C C . ASP A 1 195 ? -20.119 -7.059 2.393 1.00 97.50 195 ASP A C 1
ATOM 1606 O O . ASP A 1 195 ? -20.420 -7.185 1.208 1.00 97.50 195 ASP A O 1
ATOM 1610 N N . GLY A 1 196 ? -20.824 -6.285 3.222 1.00 97.56 196 GLY A N 1
ATOM 1611 C CA . GLY A 1 196 ? -21.998 -5.525 2.796 1.00 97.56 196 GLY A CA 1
ATOM 1612 C C . GLY A 1 196 ? -21.698 -4.387 1.812 1.00 97.56 196 GLY A C 1
ATOM 1613 O O . GLY A 1 196 ? -22.627 -3.860 1.199 1.00 97.56 196 GLY A O 1
ATOM 1614 N N . GLN A 1 197 ? -20.432 -3.989 1.666 1.00 97.56 197 GLN A N 1
ATOM 1615 C CA . GLN A 1 197 ? -20.003 -2.888 0.802 1.00 97.56 197 GLN A CA 1
ATOM 1616 C C . GLN A 1 197 ? -19.262 -3.345 -0.461 1.00 97.56 197 GLN A C 1
ATOM 1618 O O . GLN A 1 197 ? -19.250 -2.612 -1.458 1.00 97.56 197 GLN A O 1
ATOM 1623 N N . LEU A 1 198 ? -18.639 -4.527 -0.430 1.00 97.50 198 LEU A N 1
ATOM 1624 C CA . LEU A 1 198 ? -17.893 -5.079 -1.557 1.00 97.50 198 LEU A CA 1
ATOM 1625 C C . LEU A 1 198 ? -18.786 -5.257 -2.794 1.00 97.50 198 LEU A C 1
ATOM 1627 O O . LEU A 1 198 ? -19.932 -5.695 -2.719 1.00 97.50 198 LEU A O 1
ATOM 1631 N N . ALA A 1 199 ? -18.220 -4.928 -3.952 1.00 96.25 199 ALA A N 1
ATOM 1632 C CA . ALA A 1 199 ? -18.821 -5.131 -5.263 1.00 96.25 199 ALA A CA 1
ATOM 1633 C C . ALA A 1 199 ? -17.909 -6.019 -6.123 1.00 96.25 199 ALA A C 1
ATOM 1635 O O . ALA A 1 199 ? -16.756 -6.261 -5.765 1.00 96.25 199 ALA A O 1
ATOM 1636 N N . ASP A 1 200 ? -18.405 -6.473 -7.274 1.00 95.88 200 ASP A N 1
ATOM 1637 C CA . ASP A 1 200 ? -17.680 -7.393 -8.166 1.00 95.88 200 ASP A CA 1
ATOM 1638 C C . ASP A 1 200 ? -16.332 -6.841 -8.671 1.00 95.88 200 ASP A C 1
ATOM 1640 O O . ASP A 1 200 ? -15.442 -7.606 -9.041 1.00 95.88 200 ASP A O 1
ATOM 1644 N N . ASP A 1 201 ? -16.171 -5.514 -8.691 1.00 96.88 201 ASP A N 1
ATOM 1645 C CA . ASP A 1 201 ? -14.942 -4.827 -9.095 1.00 96.88 201 ASP A CA 1
ATOM 1646 C C . ASP A 1 201 ? -13.965 -4.569 -7.934 1.00 96.88 201 ASP A C 1
ATOM 1648 O O . ASP A 1 201 ? -12.938 -3.914 -8.126 1.00 96.88 201 ASP A O 1
ATOM 1652 N N . CYS A 1 202 ? -14.252 -5.090 -6.740 1.00 98.31 202 CYS A N 1
ATOM 1653 C CA . CYS A 1 202 ? -13.395 -4.995 -5.565 1.00 98.31 202 CYS A CA 1
ATOM 1654 C C . CYS A 1 202 ? -12.635 -6.302 -5.305 1.00 98.31 202 CYS A C 1
ATOM 1656 O O . CYS A 1 202 ? -13.123 -7.407 -5.537 1.00 98.31 202 CYS A O 1
ATOM 1658 N N . TYR A 1 203 ? -11.428 -6.175 -4.755 1.00 98.50 203 TYR A N 1
ATOM 1659 C CA . TYR A 1 203 ? -10.735 -7.301 -4.144 1.00 98.50 203 TYR A CA 1
ATOM 1660 C C . TYR A 1 203 ? -11.505 -7.772 -2.892 1.00 98.50 203 TYR A C 1
ATOM 1662 O O . TYR A 1 203 ? -11.899 -6.912 -2.105 1.00 98.50 203 TYR A O 1
ATOM 1670 N N . PRO A 1 204 ? -11.716 -9.084 -2.666 1.00 98.19 204 PRO A N 1
ATOM 1671 C CA . PRO A 1 204 ? -12.502 -9.569 -1.522 1.00 98.19 204 PRO A CA 1
ATOM 1672 C C . PRO A 1 204 ? -11.876 -9.298 -0.146 1.00 98.19 204 PRO A C 1
ATOM 1674 O O . PRO A 1 204 ? -12.586 -9.262 0.861 1.00 98.19 204 PRO A O 1
ATOM 1677 N N . ASP A 1 205 ? -10.551 -9.111 -0.114 1.00 98.50 205 ASP A N 1
ATOM 1678 C CA . ASP A 1 205 ? -9.768 -8.841 1.096 1.00 98.50 205 ASP A CA 1
ATOM 1679 C C . ASP A 1 205 ? -10.000 -9.885 2.202 1.00 98.50 205 ASP A C 1
ATOM 1681 O O . ASP A 1 205 ? -10.446 -9.527 3.294 1.00 98.50 205 ASP A O 1
ATOM 1685 N N . PRO A 1 206 ? -9.761 -11.184 1.924 1.00 98.00 206 PRO A N 1
ATOM 1686 C CA . PRO A 1 206 ? -10.059 -12.266 2.864 1.00 98.00 206 PRO A CA 1
ATOM 1687 C C . PRO A 1 206 ? -9.270 -12.125 4.170 1.00 98.00 206 PRO A C 1
ATOM 1689 O O . PRO A 1 206 ? -9.826 -12.331 5.245 1.00 98.00 206 PRO A O 1
ATOM 1692 N N . GLU A 1 207 ? -8.017 -11.679 4.076 1.00 98.19 207 GLU A N 1
ATOM 1693 C CA . GLU A 1 207 ? -7.139 -11.480 5.226 1.00 98.19 207 GLU A CA 1
ATOM 1694 C C . GLU A 1 207 ? -7.312 -10.110 5.898 1.00 98.19 207 GLU A C 1
ATOM 1696 O O . GLU A 1 207 ? -6.626 -9.837 6.873 1.00 98.19 207 GLU A O 1
ATOM 1701 N N . LEU A 1 208 ? -8.214 -9.237 5.427 1.00 98.56 208 LEU A N 1
ATOM 1702 C CA . LEU A 1 208 ? -8.422 -7.876 5.956 1.00 98.56 208 LEU A CA 1
ATOM 1703 C C . LEU A 1 208 ? -7.179 -6.969 5.916 1.00 98.56 208 LEU A C 1
ATOM 1705 O O . LEU A 1 208 ? -7.103 -5.963 6.635 1.00 98.56 208 LEU A O 1
ATOM 1709 N N . LYS A 1 209 ? -6.188 -7.265 5.070 1.00 98.62 209 LYS A N 1
ATOM 1710 C CA . LYS A 1 209 ? -4.975 -6.443 4.972 1.00 98.62 209 LYS A CA 1
ATOM 1711 C C . LYS A 1 209 ? -5.234 -5.108 4.288 1.00 98.62 209 LYS A C 1
ATOM 1713 O O . LYS A 1 209 ? -4.692 -4.086 4.719 1.00 98.62 209 LYS A O 1
ATOM 1718 N N . THR A 1 210 ? -6.110 -5.069 3.286 1.00 98.75 210 THR A N 1
ATOM 1719 C CA . THR A 1 210 ? -6.523 -3.808 2.652 1.00 98.75 210 THR A CA 1
ATOM 1720 C C . THR A 1 210 ? -7.326 -2.950 3.624 1.00 98.75 210 THR A C 1
ATOM 1722 O O . THR A 1 210 ? -7.043 -1.758 3.770 1.00 98.75 210 THR A O 1
ATOM 1725 N N . LEU A 1 211 ? -8.261 -3.559 4.356 1.00 98.75 211 LEU A N 1
ATOM 1726 C CA . LEU A 1 211 ? -8.984 -2.913 5.446 1.00 98.75 211 LEU A CA 1
ATOM 1727 C C . LEU A 1 211 ? -8.024 -2.386 6.524 1.00 98.75 211 LEU A C 1
ATOM 1729 O O . LEU A 1 211 ? -8.191 -1.271 7.006 1.00 98.75 211 LEU A O 1
ATOM 1733 N N . THR A 1 212 ? -6.968 -3.129 6.859 1.00 98.81 212 THR A N 1
ATOM 1734 C CA . THR A 1 212 ? -5.936 -2.691 7.812 1.00 98.81 212 THR A CA 1
ATOM 1735 C C . THR A 1 212 ? -5.202 -1.437 7.321 1.00 98.81 212 THR A C 1
ATOM 1737 O O . THR A 1 212 ? -4.993 -0.496 8.094 1.00 98.81 212 THR A O 1
ATOM 1740 N N . VAL A 1 213 ? -4.850 -1.372 6.029 1.00 98.62 213 VAL A N 1
ATOM 1741 C CA . VAL A 1 213 ? -4.286 -0.157 5.408 1.00 98.62 213 VAL A CA 1
ATOM 1742 C C . VAL A 1 213 ? -5.264 1.014 5.515 1.00 98.62 213 VAL A C 1
ATOM 1744 O O . VAL A 1 213 ? -4.859 2.142 5.819 1.00 98.62 213 VAL A O 1
ATOM 1747 N N . ASP A 1 214 ? -6.550 0.761 5.284 1.00 98.62 214 ASP A N 1
ATOM 1748 C CA . ASP A 1 214 ? -7.589 1.777 5.382 1.00 98.62 214 ASP A CA 1
ATOM 1749 C C . ASP A 1 214 ? -7.797 2.294 6.813 1.00 98.62 214 ASP A C 1
ATOM 1751 O O . ASP A 1 214 ? -7.737 3.504 7.049 1.00 98.62 214 ASP A O 1
ATOM 1755 N N . PHE A 1 215 ? -7.902 1.394 7.788 1.00 98.69 215 PHE A N 1
ATOM 1756 C CA . PHE A 1 215 ? -7.987 1.724 9.207 1.00 98.69 215 PHE A CA 1
ATOM 1757 C C . PHE A 1 215 ? -6.779 2.553 9.673 1.00 98.69 215 PHE A C 1
ATOM 1759 O O . PHE A 1 215 ? -6.925 3.582 10.342 1.00 98.69 215 PHE A O 1
ATOM 1766 N N . GLY A 1 216 ? -5.568 2.179 9.246 1.00 98.38 216 GLY A N 1
ATOM 1767 C CA . GLY A 1 216 ? -4.359 2.960 9.508 1.00 98.38 216 GLY A CA 1
ATOM 1768 C C . GLY A 1 216 ? -4.432 4.388 8.946 1.00 98.38 216 GLY A C 1
ATOM 1769 O O . GLY A 1 216 ? -4.003 5.353 9.595 1.00 98.38 216 GLY A O 1
ATOM 1770 N N . TYR A 1 217 ? -5.019 4.562 7.760 1.00 97.81 217 TYR A N 1
ATOM 1771 C CA . TYR A 1 217 ? -5.248 5.881 7.172 1.00 97.81 217 TYR A CA 1
ATOM 1772 C C . TYR A 1 217 ? -6.314 6.683 7.933 1.00 97.81 217 TYR A C 1
ATOM 1774 O O . TYR A 1 217 ? -6.099 7.868 8.209 1.00 97.81 217 TYR A O 1
ATOM 1782 N N . PHE A 1 218 ? -7.412 6.053 8.355 1.00 98.19 218 PHE A N 1
ATOM 1783 C CA . PHE A 1 218 ? -8.435 6.674 9.201 1.00 98.19 218 PHE A CA 1
ATOM 1784 C C . PHE A 1 218 ? -7.837 7.266 10.488 1.00 98.19 218 PHE A C 1
ATOM 1786 O O . PHE A 1 218 ? -8.038 8.453 10.780 1.00 98.19 218 PHE A O 1
ATOM 1793 N N . LEU A 1 219 ? -7.013 6.490 11.202 1.00 97.81 219 LEU A N 1
ATOM 1794 C CA . LEU A 1 219 ? -6.296 6.951 12.397 1.00 97.81 219 LEU A CA 1
ATOM 1795 C C . LEU A 1 219 ? -5.411 8.168 12.100 1.00 97.81 219 LEU A C 1
ATOM 1797 O O . LEU A 1 219 ? -5.398 9.150 12.849 1.00 97.81 219 LEU A O 1
ATOM 1801 N N . ASN A 1 220 ? -4.691 8.149 10.974 1.00 96.19 220 ASN A N 1
ATOM 1802 C CA . ASN A 1 220 ? -3.876 9.285 10.553 1.00 96.19 220 ASN A CA 1
ATOM 1803 C C . ASN A 1 220 ? -4.714 10.558 10.351 1.00 96.19 220 ASN A C 1
ATOM 1805 O O . ASN A 1 220 ? -4.308 11.647 10.770 1.00 96.19 220 ASN A O 1
ATOM 1809 N N . GLN A 1 221 ? -5.884 10.433 9.727 1.00 95.06 221 GLN A N 1
ATOM 1810 C CA . GLN A 1 221 ? -6.770 11.563 9.455 1.00 95.06 221 GLN A CA 1
ATOM 1811 C C . GLN A 1 221 ? -7.399 12.121 10.739 1.00 95.06 221 GLN A C 1
ATOM 1813 O O . GLN A 1 221 ? -7.485 13.346 10.884 1.00 95.06 221 GLN A O 1
ATOM 1818 N N . LYS A 1 222 ? -7.767 11.261 11.698 1.00 93.56 222 LYS A N 1
ATOM 1819 C CA . LYS A 1 222 ? -8.209 11.674 13.042 1.00 93.56 222 LYS A CA 1
ATOM 1820 C C . LYS A 1 222 ? -7.141 12.505 13.750 1.00 93.56 222 LYS A C 1
ATOM 1822 O O . LYS A 1 222 ? -7.396 13.661 14.096 1.00 93.56 222 LYS A O 1
ATOM 1827 N N . ARG A 1 223 ? -5.908 11.997 13.818 1.00 91.44 223 ARG A N 1
ATOM 1828 C CA . ARG A 1 223 ? -4.797 12.704 14.474 1.00 91.44 223 ARG A CA 1
ATOM 1829 C C . ARG A 1 223 ? -4.458 14.045 13.828 1.00 91.44 223 ARG A C 1
ATOM 1831 O O . ARG A 1 223 ? -4.161 15.010 14.532 1.00 91.44 223 ARG A O 1
ATOM 1838 N N . LYS A 1 224 ? -4.535 14.163 12.498 1.00 91.06 224 LYS A N 1
ATOM 1839 C CA . LYS A 1 224 ? -4.361 15.464 11.822 1.00 91.06 224 LYS A CA 1
ATOM 1840 C C . LYS A 1 224 ? -5.436 16.474 12.223 1.00 91.06 224 LYS A C 1
ATOM 1842 O O . LYS A 1 224 ? -5.116 17.644 12.431 1.00 91.06 224 LYS A O 1
ATOM 1847 N N . LYS A 1 225 ? -6.699 16.042 12.328 1.00 90.50 225 LYS A N 1
ATOM 1848 C CA . LYS A 1 225 ? -7.814 16.910 12.744 1.00 90.50 225 LYS A CA 1
ATOM 1849 C C . LYS A 1 225 ? -7.630 17.391 14.187 1.00 90.50 225 LYS A C 1
ATOM 1851 O O . LYS A 1 225 ? -7.866 18.565 14.459 1.00 90.50 225 LYS A O 1
ATOM 1856 N N . GLU A 1 226 ? -7.172 16.526 15.088 1.00 88.75 226 GLU A N 1
ATOM 1857 C CA . GLU A 1 226 ? -6.863 16.874 16.485 1.00 88.75 226 GLU A CA 1
ATOM 1858 C C . GLU A 1 226 ? -5.737 17.908 16.580 1.00 88.75 226 GLU A C 1
ATOM 1860 O O . GLU A 1 226 ? -5.930 18.979 17.151 1.00 88.75 226 GLU A O 1
ATOM 1865 N N . GLN A 1 227 ? -4.608 17.662 15.908 1.00 86.12 227 GLN A N 1
ATOM 1866 C CA . GLN A 1 227 ? -3.471 18.591 15.888 1.00 86.12 227 GLN A CA 1
ATOM 1867 C C . GLN A 1 227 ? -3.841 19.969 15.322 1.00 86.12 227 GLN A C 1
ATOM 1869 O O . GLN A 1 227 ? -3.305 20.989 15.756 1.00 86.12 227 GLN A O 1
ATOM 1874 N N . GLN A 1 228 ? -4.739 20.027 14.334 1.00 85.06 228 GLN A N 1
ATOM 1875 C CA . GLN A 1 228 ? -5.202 21.302 13.789 1.00 85.06 228 GLN A CA 1
ATOM 1876 C C . GLN A 1 228 ? -6.085 22.059 14.788 1.00 85.06 228 GLN A C 1
ATOM 1878 O O . GLN A 1 228 ? -5.952 23.276 14.911 1.00 85.06 228 GLN A O 1
ATOM 1883 N N . LYS A 1 229 ? -6.957 21.358 15.525 1.00 84.88 229 LYS A N 1
ATOM 1884 C CA . LYS A 1 229 ? -7.780 21.968 16.581 1.00 84.88 229 LYS A CA 1
ATOM 1885 C C . LYS A 1 229 ? -6.911 22.542 17.698 1.00 84.88 229 LYS A C 1
ATOM 1887 O O . LYS A 1 229 ? -7.127 23.682 18.088 1.00 84.88 229 LYS A O 1
ATOM 1892 N N . GLU A 1 230 ? -5.897 21.803 18.145 1.00 84.44 230 GLU A N 1
ATOM 1893 C CA . GLU A 1 230 ? -4.947 22.267 19.166 1.00 84.44 230 GLU A CA 1
ATOM 1894 C C . GLU A 1 230 ? -4.173 23.516 18.730 1.00 84.44 230 GLU A C 1
ATOM 1896 O O . GLU A 1 230 ? -3.923 24.407 19.538 1.00 84.44 230 GLU A O 1
ATOM 1901 N N . LYS A 1 231 ? -3.795 23.600 17.448 1.00 81.12 231 LYS A N 1
ATOM 1902 C CA . LYS A 1 231 ? -3.122 24.783 16.890 1.00 81.12 231 LYS A CA 1
ATOM 1903 C C . LYS A 1 231 ? -4.043 25.991 16.792 1.00 81.12 231 LYS A C 1
ATOM 1905 O O . LYS A 1 231 ? -3.581 27.096 17.017 1.00 81.12 231 LYS A O 1
ATOM 1910 N N . ASN A 1 232 ? -5.317 25.787 16.468 1.00 79.44 232 ASN A N 1
ATOM 1911 C CA . ASN A 1 232 ? -6.295 26.872 16.352 1.00 79.44 232 ASN A CA 1
ATOM 1912 C C . ASN A 1 232 ? -6.762 27.413 17.718 1.00 79.44 232 ASN A C 1
ATOM 1914 O O . ASN A 1 232 ? -7.440 28.435 17.765 1.00 79.44 232 ASN A O 1
ATOM 1918 N N . GLN A 1 233 ? -6.451 26.708 18.810 1.00 69.12 233 GLN A N 1
ATOM 1919 C CA . GLN A 1 233 ? -6.757 27.105 20.190 1.00 69.12 233 GLN A CA 1
ATOM 1920 C C . GLN A 1 233 ? -5.575 27.789 20.902 1.00 69.12 233 GLN A C 1
ATOM 1922 O O . GLN A 1 233 ? -5.726 28.199 22.053 1.00 69.12 233 GLN A O 1
ATOM 1927 N N . LYS A 1 234 ? -4.413 27.894 20.245 1.00 59.34 234 LYS A N 1
ATOM 1928 C CA . LYS A 1 234 ? -3.221 28.614 20.717 1.00 59.34 234 LYS A CA 1
ATOM 1929 C C . LYS A 1 234 ? -3.072 29.934 19.977 1.00 59.34 234 LYS A C 1
ATOM 1931 O O . LYS A 1 234 ? -2.586 30.885 20.624 1.00 59.34 234 LYS A O 1
#